Protein AF-A0A934UGJ3-F1 (afdb_monomer_lite)

Sequence (207 aa):
MSKDMTIGIGARKWHFQGSPVCRDREGHGFFPVAPHLRPVARRCWACRAGVRKWYVMGLFSRFRKDECAAAERSCEVARSVLSMPFLIAAADGRMDDTELHQILNISTYSPIFLAIGVEQTLILARDIMRQLRAEGPRRVFDRAAASLDPDLRETALCFAIRIALADGRMGPREQELLVVMARRLDISEFRCRRILEVIAIMQRPAT

Foldseek 3Di:
DDDDDDDDDDDDDDDDDDDDDDDDDDDDDDDDDDDDDDDPDDDPPPDDDDDPDDDDPDDCPVVVVVVVVVLVLLLLQLLLLLLQLVLLCCLVVDHDVVLVVQSLVVLQPDPSAVSNDSVSSNVSSVVSVVCCVVVNSVVSNVSSLVSYDLVCLLVSLLSNLLSCCVVPDHDPSSVVVSVVSCVSSVHDPVRSVVSNVVSSVVNDDDD

Radius of gyration: 23.53 Å; chains: 1; bounding box: 79×51×49 Å

Secondary structure (DSSP, 8-state):
------------PPP-------------------S-----------SSS--------STTHHHHHHHHHHHHHHHHHHHHHHHHHHHHHGGGS---HHHHHHHHHHHTT-HHHHTT-HHHHHHHHHHHHHHHHHH-HHHHHHHHHHT--HHHHHHHHHHHHHHHTTTS---HHHHHHHHHHHHHTT--HHHHHHHHHHHHHHT----

Structure (mmCIF, N/CA/C/O backbone):
data_AF-A0A934UGJ3-F1
#
_entry.id   AF-A0A934UGJ3-F1
#
loop_
_atom_site.group_PDB
_atom_site.id
_atom_site.type_symbol
_atom_site.label_atom_id
_atom_site.label_alt_id
_atom_site.label_comp_id
_atom_site.label_asym_id
_atom_site.label_entity_id
_atom_site.label_seq_id
_atom_site.pdbx_PDB_ins_code
_atom_site.Cartn_x
_atom_site.Cartn_y
_atom_site.Cartn_z
_atom_site.occupancy
_atom_site.B_iso_or_equiv
_atom_site.auth_seq_id
_atom_site.auth_comp_id
_atom_site.auth_asym_id
_atom_site.auth_atom_id
_atom_site.pdbx_PDB_model_num
ATOM 1 N N . MET A 1 1 ? -37.510 34.837 -27.691 1.00 39.28 1 MET A N 1
ATOM 2 C CA . MET A 1 1 ? -36.337 35.713 -27.485 1.00 39.28 1 MET A CA 1
ATOM 3 C C . MET A 1 1 ? -35.211 34.857 -26.938 1.00 39.28 1 MET A C 1
ATOM 5 O O . MET A 1 1 ? -35.272 34.452 -25.788 1.00 39.28 1 MET A O 1
ATOM 9 N N . SER A 1 2 ? -34.267 34.510 -27.811 1.00 38.53 2 SER A N 1
ATOM 10 C CA . SER A 1 2 ? -33.039 33.773 -27.499 1.00 38.53 2 SER A CA 1
ATOM 11 C C . SER A 1 2 ? -31.921 34.778 -27.213 1.00 38.53 2 SER A C 1
ATOM 13 O O . SER A 1 2 ? -31.832 35.764 -27.944 1.00 38.53 2 SER A O 1
ATOM 15 N N . LYS A 1 3 ? -31.112 34.544 -26.173 1.00 37.00 3 LYS A N 1
ATOM 16 C CA . LYS A 1 3 ? -29.773 35.129 -25.946 1.00 37.00 3 LYS A CA 1
ATOM 17 C C . LYS A 1 3 ? -28.984 34.098 -25.126 1.00 37.00 3 LYS A C 1
ATOM 19 O O . LYS A 1 3 ? -29.362 33.813 -23.997 1.00 37.00 3 LYS A O 1
ATOM 24 N N . ASP A 1 4 ? -28.171 33.265 -25.766 1.00 31.55 4 ASP A N 1
ATOM 25 C CA . ASP A 1 4 ? -26.740 33.458 -26.069 1.00 31.55 4 ASP A CA 1
ATOM 26 C C . ASP A 1 4 ? -25.828 33.649 -24.842 1.00 31.55 4 ASP A C 1
ATOM 28 O O . ASP A 1 4 ? -25.668 34.737 -24.300 1.00 31.55 4 ASP A O 1
ATOM 32 N N . MET A 1 5 ? -25.252 32.519 -24.418 1.00 33.47 5 MET A N 1
ATOM 33 C CA . MET A 1 5 ? -23.815 32.212 -24.364 1.00 33.47 5 MET A CA 1
ATOM 34 C C . MET A 1 5 ? -22.815 33.366 -24.158 1.00 33.47 5 MET A C 1
ATOM 36 O O . MET A 1 5 ? -22.574 34.160 -25.061 1.00 33.47 5 MET A O 1
ATOM 40 N N . THR A 1 6 ? -22.065 33.327 -23.047 1.00 31.23 6 THR A N 1
ATOM 41 C CA . THR A 1 6 ? -20.637 33.710 -23.027 1.00 31.23 6 THR A CA 1
ATOM 42 C C . THR A 1 6 ? -19.902 33.005 -21.876 1.00 31.23 6 THR A C 1
ATOM 44 O O . THR A 1 6 ? -20.197 33.228 -20.706 1.00 31.23 6 THR A O 1
ATOM 47 N N . ILE A 1 7 ? -18.930 32.153 -22.217 1.00 30.45 7 ILE A N 1
ATOM 48 C CA . ILE A 1 7 ? -17.940 31.578 -21.295 1.00 30.45 7 ILE A CA 1
ATOM 49 C C . ILE A 1 7 ? -16.705 32.482 -21.357 1.00 30.45 7 ILE A C 1
ATOM 51 O O . ILE A 1 7 ? -16.088 32.618 -22.412 1.00 30.45 7 ILE A O 1
ATOM 55 N N . GLY A 1 8 ? -16.358 33.117 -20.238 1.00 27.92 8 GLY A N 1
ATOM 56 C CA . GLY A 1 8 ? -15.157 33.940 -20.104 1.00 27.92 8 GLY A CA 1
ATOM 57 C C . GLY A 1 8 ? -13.979 33.125 -19.574 1.00 27.92 8 GLY A C 1
ATOM 58 O O . GLY A 1 8 ? -13.968 32.730 -18.411 1.00 27.92 8 GLY A O 1
ATOM 59 N N . ILE A 1 9 ? -12.972 32.896 -20.419 1.00 34.47 9 ILE A N 1
ATOM 60 C CA . ILE A 1 9 ? -11.682 32.305 -20.039 1.00 34.47 9 ILE A CA 1
ATOM 61 C C . ILE A 1 9 ? -10.792 33.422 -19.478 1.00 34.47 9 ILE A C 1
ATOM 63 O O . ILE A 1 9 ? -10.290 34.268 -20.216 1.00 34.47 9 ILE A O 1
ATOM 67 N N . GLY A 1 10 ? -10.604 33.436 -18.158 1.00 29.81 10 GLY A N 1
ATOM 68 C CA . GLY A 1 10 ? -9.704 34.359 -17.466 1.00 29.81 10 GLY A CA 1
ATOM 69 C C . GLY A 1 10 ? -8.274 33.823 -17.399 1.00 29.81 10 GLY A C 1
ATOM 70 O O . GLY A 1 10 ? -7.936 33.047 -16.507 1.00 29.81 10 GLY A O 1
ATOM 71 N N . ALA A 1 11 ? -7.422 34.266 -18.324 1.00 33.53 11 ALA A N 1
ATOM 72 C CA . ALA A 1 11 ? -5.979 34.064 -18.279 1.00 33.53 11 ALA A CA 1
ATOM 73 C C . ALA A 1 11 ? -5.350 34.880 -17.133 1.00 33.53 11 ALA A C 1
ATOM 75 O O . ALA A 1 11 ? -5.393 36.111 -17.147 1.00 33.53 11 ALA A O 1
ATOM 76 N N . ARG A 1 12 ? -4.713 34.217 -16.157 1.00 31.56 12 ARG A N 1
ATOM 77 C CA . ARG A 1 12 ? -3.816 34.881 -15.197 1.00 31.56 12 ARG A CA 1
ATOM 78 C C . ARG A 1 12 ? -2.360 34.674 -15.604 1.00 31.56 12 ARG A C 1
ATOM 80 O O . ARG A 1 12 ? -1.831 33.567 -15.545 1.00 31.56 12 ARG A O 1
ATOM 87 N N . LYS A 1 13 ? -1.742 35.780 -16.030 1.00 29.39 13 LYS A N 1
ATOM 88 C CA . LYS A 1 13 ? -0.299 35.956 -16.218 1.00 29.39 13 LYS A CA 1
ATOM 89 C C . LYS A 1 13 ? 0.417 35.748 -14.883 1.00 29.39 13 LYS A C 1
ATOM 91 O O . LYS A 1 13 ? 0.073 36.404 -13.904 1.00 29.39 13 LYS A O 1
ATOM 96 N N . TRP A 1 14 ? 1.441 34.902 -14.869 1.00 28.00 14 TRP A N 1
ATOM 97 C CA . TRP A 1 14 ? 2.425 34.866 -13.790 1.00 28.00 14 TRP A CA 1
ATOM 98 C C . TRP A 1 14 ? 3.640 35.696 -14.206 1.00 28.00 14 TRP A C 1
ATOM 100 O O . TRP A 1 14 ? 4.259 35.433 -15.236 1.00 28.00 14 TRP A O 1
ATOM 110 N N . HIS A 1 15 ? 3.948 36.724 -13.416 1.00 27.06 15 HIS A N 1
ATOM 111 C CA . HIS A 1 15 ? 5.187 37.488 -13.503 1.00 27.06 15 HIS A CA 1
ATOM 112 C C . HIS A 1 15 ? 6.297 36.717 -12.780 1.00 27.06 15 HIS A C 1
ATOM 114 O O . HIS A 1 15 ? 6.184 36.457 -11.586 1.00 27.06 15 HIS A O 1
ATOM 120 N N . PHE A 1 16 ? 7.373 36.381 -13.493 1.00 26.42 16 PHE A N 1
ATOM 121 C CA . PHE A 1 16 ? 8.626 35.909 -12.903 1.00 26.42 16 PHE A CA 1
ATOM 122 C C . PHE A 1 16 ? 9.623 37.076 -12.940 1.00 26.42 16 PHE A C 1
ATOM 124 O O . PHE A 1 16 ? 10.115 37.443 -14.007 1.00 26.42 16 PHE A O 1
ATOM 131 N N . GLN A 1 17 ? 9.872 37.705 -11.790 1.00 33.72 17 GLN A N 1
ATOM 132 C CA . GLN A 1 17 ? 11.038 38.570 -11.594 1.00 33.72 17 GLN A CA 1
ATOM 133 C C . GLN A 1 17 ? 12.263 37.678 -11.368 1.00 33.72 17 GLN A C 1
ATOM 135 O O . GLN A 1 17 ? 12.197 36.689 -10.641 1.00 33.72 17 GLN A O 1
ATOM 140 N N . GLY A 1 18 ? 13.353 37.991 -12.064 1.00 28.11 18 GLY A N 1
ATOM 141 C CA . GLY A 1 18 ? 14.545 37.156 -12.126 1.00 28.11 18 GLY A CA 1
ATOM 142 C C . GLY A 1 18 ? 15.547 37.348 -10.985 1.00 28.11 18 GLY A C 1
ATOM 143 O O . GLY A 1 18 ? 15.685 38.444 -10.454 1.00 28.11 18 GLY A O 1
ATOM 144 N N . SER A 1 19 ? 16.334 36.276 -10.803 1.00 30.56 19 SER A N 1
ATOM 145 C CA . SER A 1 19 ? 17.789 36.254 -10.544 1.00 30.56 19 SER A CA 1
ATOM 146 C C . SER A 1 19 ? 18.282 36.647 -9.130 1.00 30.56 19 SER A C 1
ATOM 148 O O . SER A 1 19 ? 17.760 37.577 -8.530 1.00 30.56 19 SER A O 1
ATOM 150 N N . PRO A 1 20 ? 19.320 35.958 -8.590 1.00 35.69 20 PRO A N 1
ATOM 151 C CA . PRO A 1 20 ? 20.627 35.951 -9.241 1.00 35.69 20 PRO A CA 1
ATOM 152 C C . PRO A 1 20 ? 21.328 34.601 -9.440 1.00 35.69 20 PRO A C 1
ATOM 154 O O . PRO A 1 20 ? 21.347 33.702 -8.608 1.00 35.69 20 PRO A O 1
ATOM 157 N N . VAL A 1 21 ? 21.975 34.580 -10.601 1.00 37.12 21 VAL A N 1
ATOM 158 C CA . VAL A 1 21 ? 23.123 33.801 -11.063 1.00 37.12 21 VAL A CA 1
ATOM 159 C C . VAL A 1 21 ? 24.204 33.643 -9.982 1.00 37.12 21 VAL A C 1
ATOM 161 O O . VAL A 1 21 ? 24.783 34.635 -9.540 1.00 37.12 21 VAL A O 1
ATOM 164 N N . CYS A 1 22 ? 24.561 32.403 -9.639 1.00 28.83 22 CYS A N 1
ATOM 165 C CA . CYS A 1 22 ? 25.845 32.101 -9.003 1.00 28.83 22 CYS A CA 1
ATOM 166 C C . CYS A 1 22 ? 26.933 32.065 -10.088 1.00 28.83 22 CYS A C 1
ATOM 168 O O . CYS A 1 22 ? 26.918 31.207 -10.969 1.00 28.83 22 CYS A O 1
ATOM 170 N N . ARG A 1 23 ? 27.845 33.044 -10.049 1.00 30.78 23 ARG A N 1
ATOM 171 C CA . ARG A 1 23 ? 29.120 33.020 -10.776 1.00 30.78 23 ARG A CA 1
ATOM 172 C C . ARG A 1 23 ? 30.124 32.219 -9.957 1.00 30.78 23 ARG A C 1
ATOM 174 O O . ARG A 1 23 ? 30.405 32.608 -8.827 1.00 30.78 23 ARG A O 1
ATOM 181 N N . ASP A 1 24 ? 30.731 31.212 -10.567 1.00 30.75 24 ASP A N 1
ATOM 182 C CA . ASP A 1 24 ? 31.992 30.662 -10.081 1.00 30.75 24 ASP A CA 1
ATOM 183 C C . ASP A 1 24 ? 33.119 31.656 -10.400 1.00 30.75 24 ASP A C 1
ATOM 185 O O . ASP A 1 24 ? 33.311 32.070 -11.547 1.00 30.75 24 ASP A O 1
ATOM 189 N N . ARG A 1 25 ? 33.853 32.074 -9.367 1.00 31.48 25 ARG A N 1
ATOM 190 C CA . ARG A 1 25 ? 35.176 32.687 -9.494 1.00 31.48 25 ARG A CA 1
ATOM 191 C C . ARG A 1 25 ? 36.130 31.910 -8.605 1.00 31.48 25 ARG A C 1
ATOM 193 O O . ARG A 1 25 ? 35.924 31.804 -7.401 1.00 31.48 25 ARG A O 1
ATOM 200 N N . GLU A 1 26 ? 37.148 31.375 -9.255 1.00 37.34 26 GLU A N 1
ATOM 201 C CA . GLU A 1 26 ? 38.314 30.725 -8.679 1.00 37.34 26 GLU A CA 1
ATOM 202 C C . GLU A 1 26 ? 38.918 31.565 -7.541 1.00 37.34 26 GLU A C 1
ATOM 204 O O . GLU A 1 26 ? 39.098 32.778 -7.663 1.00 37.34 26 GLU A O 1
ATOM 209 N N . GLY A 1 27 ? 39.227 30.903 -6.427 1.00 30.52 27 GLY A N 1
ATOM 210 C CA . GLY A 1 27 ? 39.838 31.500 -5.246 1.00 30.52 27 GLY A CA 1
ATOM 211 C C . GLY A 1 27 ? 40.161 30.411 -4.230 1.00 30.52 27 GLY A C 1
ATOM 212 O O . GLY A 1 27 ? 39.275 29.865 -3.585 1.00 30.52 27 GLY A O 1
ATOM 213 N N . HIS A 1 28 ? 41.438 30.055 -4.162 1.00 34.00 28 HIS A N 1
ATOM 214 C CA . HIS A 1 28 ? 42.013 28.958 -3.393 1.00 34.00 28 HIS A CA 1
ATOM 215 C C . HIS A 1 28 ? 41.599 28.920 -1.911 1.00 34.00 28 HIS A C 1
ATOM 217 O O . HIS A 1 28 ? 41.678 29.918 -1.201 1.00 34.00 28 HIS A O 1
ATOM 223 N N . GLY A 1 29 ? 41.269 27.718 -1.434 1.00 28.28 29 GLY A N 1
ATOM 224 C CA . GLY A 1 29 ? 41.056 27.398 -0.024 1.00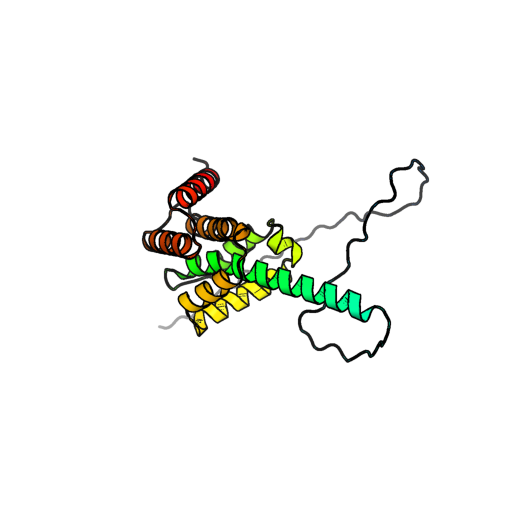 28.28 29 GLY A CA 1
ATOM 225 C C . GLY A 1 29 ? 41.174 25.892 0.186 1.00 28.28 29 GLY A C 1
ATOM 226 O O . GLY A 1 29 ? 40.213 25.148 0.032 1.00 28.28 29 GLY A O 1
ATOM 227 N N . PHE A 1 30 ? 42.394 25.445 0.453 1.00 29.55 30 PHE A N 1
ATOM 228 C CA . PHE A 1 30 ? 42.790 24.057 0.664 1.00 29.55 30 PHE A CA 1
ATOM 229 C C . PHE A 1 30 ? 42.515 23.682 2.128 1.00 29.55 30 PHE A C 1
ATOM 231 O O . PHE A 1 30 ? 43.130 24.294 2.984 1.00 29.55 30 PHE A O 1
ATOM 238 N N . PHE A 1 31 ? 41.640 22.713 2.428 1.00 29.28 31 PHE A N 1
ATOM 239 C CA . PHE A 1 31 ? 41.771 21.779 3.568 1.00 29.28 31 PHE A CA 1
ATOM 240 C C . PHE A 1 31 ? 40.868 20.540 3.335 1.00 29.28 31 PHE A C 1
ATOM 242 O O . PHE A 1 31 ? 39.823 20.661 2.694 1.00 29.28 31 PHE A O 1
ATOM 249 N N . PRO A 1 32 ? 41.279 19.332 3.772 1.00 47.00 32 PRO A N 1
ATOM 250 C CA . PRO A 1 32 ? 40.881 18.067 3.158 1.00 47.00 32 PRO A CA 1
ATOM 251 C C . PRO A 1 32 ? 39.816 17.323 3.971 1.00 47.00 32 PRO A C 1
ATOM 253 O O . PRO A 1 32 ? 39.948 17.207 5.185 1.00 47.00 32 PRO A O 1
ATOM 256 N N . VAL A 1 33 ? 38.819 16.717 3.312 1.00 38.69 33 VAL A N 1
ATOM 257 C CA . VAL A 1 33 ? 37.995 15.665 3.932 1.00 38.69 33 VAL A CA 1
ATOM 258 C C . VAL A 1 33 ? 37.571 14.605 2.899 1.00 38.69 33 VAL A C 1
ATOM 260 O O . VAL A 1 33 ? 36.826 14.892 1.971 1.00 38.69 33 VAL A O 1
ATOM 263 N N . ALA A 1 34 ? 38.062 13.383 3.131 1.00 33.84 34 ALA A N 1
ATOM 264 C CA . ALA A 1 34 ? 37.552 12.046 2.778 1.00 33.84 34 ALA A CA 1
ATOM 265 C C . ALA A 1 34 ? 37.207 11.666 1.307 1.00 33.84 34 ALA A C 1
ATOM 267 O O . ALA A 1 34 ? 36.269 12.197 0.713 1.00 33.84 34 ALA A O 1
ATOM 268 N N . PRO A 1 35 ? 37.835 10.604 0.753 1.00 39.47 35 PRO A N 1
ATOM 269 C CA . PRO A 1 35 ? 37.540 10.078 -0.576 1.00 39.47 35 PRO A CA 1
ATOM 270 C C . PRO A 1 35 ? 36.530 8.919 -0.520 1.00 39.47 35 PRO A C 1
ATOM 272 O O . PRO A 1 35 ? 36.885 7.795 -0.837 1.00 39.47 35 PRO A O 1
ATOM 275 N N . HIS A 1 36 ? 35.268 9.146 -0.144 1.00 37.19 36 HIS A N 1
ATOM 276 C CA . HIS A 1 36 ? 34.229 8.102 -0.254 1.00 37.19 36 HIS A CA 1
ATOM 277 C C . HIS A 1 36 ? 32.862 8.670 -0.653 1.00 37.19 36 HIS A C 1
ATOM 279 O O . HIS A 1 36 ? 31.857 8.462 0.020 1.00 37.19 36 HIS A O 1
ATOM 285 N N . LEU A 1 37 ? 32.805 9.362 -1.790 1.00 34.81 37 LEU A N 1
ATOM 286 C CA . LEU A 1 37 ? 31.543 9.638 -2.474 1.00 34.81 37 LEU A CA 1
ATOM 287 C C . LEU A 1 37 ? 31.420 8.676 -3.655 1.00 34.81 37 LEU A C 1
ATOM 289 O O . LEU A 1 37 ? 32.113 8.802 -4.664 1.00 34.81 37 LEU A O 1
ATOM 293 N N . ARG A 1 38 ? 30.545 7.675 -3.504 1.00 36.28 38 ARG A N 1
ATOM 294 C CA . ARG A 1 38 ? 30.089 6.849 -4.627 1.00 36.28 38 ARG A CA 1
ATOM 295 C C . ARG A 1 38 ? 29.465 7.778 -5.677 1.00 36.28 38 ARG A C 1
ATOM 297 O O . ARG A 1 38 ? 28.732 8.693 -5.297 1.00 36.28 38 ARG A O 1
ATOM 304 N N . PRO A 1 39 ? 29.722 7.572 -6.978 1.00 35.50 39 PRO A N 1
ATOM 305 C CA . PRO A 1 39 ? 29.140 8.424 -7.999 1.00 35.50 39 PRO A CA 1
ATOM 306 C C . PRO A 1 39 ? 27.616 8.292 -7.958 1.00 35.50 39 PRO A C 1
ATOM 308 O O . PRO A 1 39 ? 27.073 7.189 -8.019 1.00 35.50 39 PRO A O 1
ATOM 311 N N . VAL A 1 40 ? 26.937 9.437 -7.865 1.00 41.75 40 VAL A N 1
ATOM 312 C CA . VAL A 1 40 ? 25.503 9.578 -8.123 1.00 41.75 40 VAL A CA 1
ATOM 313 C C . VAL A 1 40 ? 25.254 9.030 -9.526 1.00 41.75 40 VAL A C 1
ATOM 315 O O . VAL A 1 40 ? 25.642 9.643 -10.526 1.00 41.75 40 VAL A O 1
ATOM 318 N N . ALA A 1 41 ? 24.691 7.823 -9.594 1.00 36.56 41 ALA A N 1
ATOM 319 C CA . ALA A 1 41 ? 24.423 7.141 -10.845 1.00 36.56 41 ALA A CA 1
ATOM 320 C C . ALA A 1 41 ? 23.433 7.976 -11.659 1.00 36.56 41 ALA A C 1
ATOM 322 O O . ALA A 1 41 ? 22.280 8.204 -11.292 1.00 36.56 41 ALA A O 1
ATOM 323 N N . ARG A 1 42 ? 23.952 8.482 -12.773 1.00 37.62 42 ARG A N 1
ATOM 324 C CA . ARG A 1 42 ? 23.243 9.234 -13.793 1.00 37.62 42 ARG A CA 1
ATOM 325 C C . ARG A 1 42 ? 22.159 8.343 -14.406 1.00 37.62 42 ARG A C 1
ATOM 327 O O . ARG A 1 42 ? 22.465 7.256 -14.871 1.00 37.62 42 ARG A O 1
ATOM 334 N N . ARG A 1 43 ? 20.934 8.875 -14.478 1.00 36.62 43 ARG A N 1
ATOM 335 C CA . ARG A 1 43 ? 19.885 8.571 -15.472 1.00 36.62 43 ARG A CA 1
ATOM 336 C C . ARG A 1 43 ? 19.676 7.084 -15.799 1.00 36.62 43 ARG A C 1
ATOM 338 O O . ARG A 1 43 ? 20.275 6.556 -16.732 1.00 36.62 43 ARG A O 1
ATOM 345 N N . CYS A 1 44 ? 18.682 6.463 -15.166 1.00 33.25 44 CYS A N 1
ATOM 346 C CA . CYS A 1 44 ? 18.071 5.260 -15.725 1.00 33.25 44 CYS A CA 1
ATOM 347 C C . CYS A 1 44 ? 17.129 5.669 -16.876 1.00 33.25 44 CYS A C 1
ATOM 349 O O . CYS A 1 44 ? 15.945 5.912 -16.687 1.00 33.25 44 CYS A O 1
ATOM 351 N N . TRP A 1 45 ? 17.692 5.826 -18.077 1.00 38.94 45 TRP A N 1
ATOM 352 C CA . TRP A 1 45 ? 16.994 6.182 -19.327 1.00 38.94 45 TRP A CA 1
ATOM 353 C C . TRP A 1 45 ? 16.381 4.963 -20.047 1.00 38.94 45 TRP A C 1
ATOM 355 O O . TRP A 1 45 ? 16.102 5.005 -21.243 1.00 38.94 45 TRP A O 1
ATOM 365 N N . ALA A 1 46 ? 16.210 3.841 -19.348 1.00 36.16 46 ALA A N 1
ATOM 366 C CA . ALA A 1 46 ? 15.916 2.550 -19.961 1.00 36.16 46 ALA A CA 1
ATOM 367 C C . ALA A 1 46 ? 14.565 1.982 -19.513 1.00 36.16 46 ALA A C 1
ATOM 369 O O . ALA A 1 46 ? 14.483 0.845 -19.066 1.00 36.16 46 ALA A O 1
ATOM 370 N N . CYS A 1 47 ? 13.482 2.743 -19.677 1.00 39.66 47 CYS A N 1
ATOM 371 C CA . CYS A 1 47 ? 12.154 2.138 -19.730 1.00 39.66 47 CYS A CA 1
ATOM 372 C C . CYS A 1 47 ? 11.290 2.827 -20.800 1.00 39.66 47 CYS A C 1
ATOM 374 O O . CYS A 1 47 ? 10.547 3.760 -20.532 1.00 39.66 47 CYS A O 1
ATOM 376 N N . ARG A 1 48 ? 11.409 2.307 -22.033 1.00 40.84 48 ARG A N 1
ATOM 377 C CA . ARG A 1 48 ? 10.504 2.472 -23.192 1.00 40.84 48 ARG A CA 1
ATOM 378 C C . ARG A 1 48 ? 10.423 3.842 -23.898 1.00 40.84 48 ARG A C 1
ATOM 380 O O . ARG A 1 48 ? 9.423 4.542 -23.837 1.00 40.84 48 ARG A O 1
ATOM 387 N N . ALA A 1 49 ? 11.385 4.070 -24.791 1.00 34.78 49 ALA A N 1
ATOM 388 C CA . ALA A 1 49 ? 11.144 4.587 -26.145 1.00 34.78 49 ALA A CA 1
ATOM 389 C C . ALA A 1 49 ? 12.251 4.029 -27.061 1.00 34.78 49 ALA A C 1
ATOM 391 O O . ALA A 1 49 ? 13.390 3.908 -26.626 1.00 34.78 49 ALA A O 1
ATOM 392 N N . GLY A 1 50 ? 11.924 3.586 -28.278 1.00 38.50 50 GLY A N 1
ATOM 393 C CA . GLY A 1 50 ? 12.783 2.722 -29.099 1.00 38.50 50 GLY A CA 1
ATOM 394 C C . GLY A 1 50 ? 14.184 3.277 -29.392 1.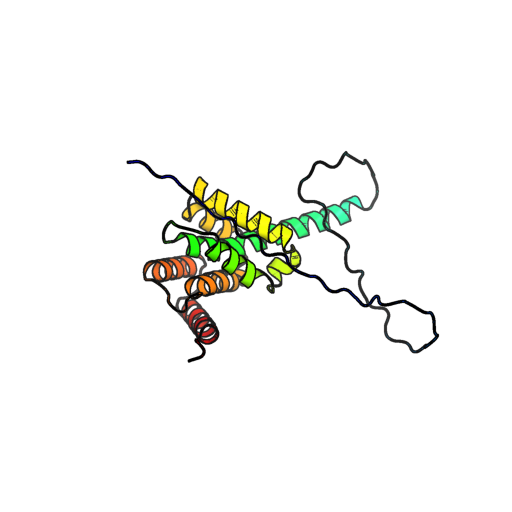00 38.50 50 GLY A C 1
ATOM 395 O O . GLY A 1 50 ? 14.361 4.120 -30.269 1.00 38.50 50 GLY A O 1
ATOM 396 N N . VAL A 1 51 ? 15.196 2.739 -28.707 1.00 37.53 51 VAL A N 1
ATOM 397 C CA . VAL A 1 51 ? 16.605 3.064 -28.949 1.00 37.53 51 VAL A CA 1
ATOM 398 C C . VAL A 1 51 ? 17.192 2.057 -29.932 1.00 37.53 51 VAL A C 1
ATOM 400 O O . VAL A 1 51 ? 17.179 0.847 -29.702 1.00 37.53 51 VAL A O 1
ATOM 403 N N . ARG A 1 52 ? 17.708 2.582 -31.048 1.00 37.66 52 ARG A N 1
ATOM 404 C CA . ARG A 1 52 ? 18.455 1.838 -32.066 1.00 37.66 52 ARG A CA 1
ATOM 405 C C . ARG A 1 52 ? 19.550 0.992 -31.411 1.00 37.66 52 ARG A C 1
ATOM 407 O O . ARG A 1 52 ? 20.295 1.461 -30.556 1.00 37.66 52 ARG A O 1
ATOM 414 N N . LYS A 1 53 ? 19.634 -0.256 -31.860 1.00 35.88 53 LYS A N 1
ATOM 415 C CA . LYS A 1 53 ? 20.577 -1.298 -31.448 1.00 35.88 53 LYS A CA 1
ATOM 416 C C . LYS A 1 53 ? 22.025 -0.834 -31.682 1.00 35.88 53 LYS A C 1
ATOM 418 O O . LYS A 1 53 ? 22.554 -1.002 -32.775 1.00 35.88 53 LYS A O 1
ATOM 423 N N . TRP A 1 54 ? 22.673 -0.263 -30.669 1.00 36.53 54 TRP A N 1
ATOM 424 C CA . TRP A 1 54 ? 24.131 -0.133 -30.647 1.00 36.53 54 TRP A CA 1
ATOM 425 C C . TRP A 1 54 ? 24.707 -1.432 -30.082 1.00 36.53 54 TRP A C 1
ATOM 427 O O . TRP A 1 54 ? 24.671 -1.678 -28.876 1.00 36.53 54 TRP A O 1
ATOM 437 N N . TYR A 1 55 ? 25.185 -2.296 -30.978 1.00 48.50 55 TYR A N 1
ATOM 438 C CA . TYR A 1 55 ? 25.994 -3.459 -30.627 1.00 48.50 55 TYR A CA 1
ATOM 439 C C . TYR A 1 55 ? 27.324 -2.963 -30.048 1.00 48.50 55 TYR A C 1
ATOM 441 O O . TYR A 1 55 ? 28.241 -2.616 -30.782 1.00 48.50 55 TYR A O 1
ATOM 449 N N . VAL A 1 56 ? 27.433 -2.943 -28.723 1.00 46.88 56 VAL A N 1
ATOM 450 C CA . VAL A 1 56 ? 28.729 -2.981 -28.043 1.00 46.88 56 VAL A CA 1
ATOM 451 C C . VAL A 1 56 ? 28.797 -4.335 -27.356 1.00 46.88 56 VAL A C 1
ATOM 453 O O . VAL A 1 56 ? 28.310 -4.513 -26.240 1.00 46.88 56 VAL A O 1
ATOM 456 N N . MET A 1 57 ? 29.331 -5.323 -28.074 1.00 54.91 57 MET A N 1
ATOM 457 C CA . MET A 1 57 ? 29.757 -6.582 -27.471 1.00 54.91 57 MET A CA 1
ATOM 458 C C . MET A 1 57 ? 30.955 -6.252 -26.576 1.00 54.91 57 MET A C 1
ATOM 460 O O . MET A 1 57 ? 31.976 -5.787 -27.071 1.00 54.91 57 MET A O 1
ATOM 464 N N . GLY A 1 58 ? 30.846 -6.437 -25.263 1.00 53.38 58 GLY A N 1
ATOM 465 C CA . GLY A 1 58 ? 31.980 -6.180 -24.381 1.00 53.38 58 GLY A CA 1
ATOM 466 C C . GLY A 1 58 ? 31.645 -6.391 -22.916 1.00 53.38 58 GLY A C 1
ATOM 467 O O . GLY A 1 58 ? 30.629 -5.885 -22.453 1.00 53.38 58 GLY A O 1
ATOM 468 N N . LEU A 1 59 ? 32.513 -7.158 -22.250 1.00 62.75 59 LEU A N 1
ATOM 469 C CA . LEU A 1 59 ? 32.794 -7.412 -20.823 1.00 62.75 59 LEU A CA 1
ATOM 470 C C . LEU A 1 59 ? 31.824 -6.915 -19.726 1.00 62.75 59 LEU A C 1
ATOM 472 O O . LEU A 1 59 ? 31.609 -7.613 -18.739 1.00 62.75 59 LEU A O 1
ATOM 476 N N . PHE A 1 60 ? 31.199 -5.754 -19.890 1.00 59.00 60 PHE A N 1
ATOM 477 C CA . PHE A 1 60 ? 30.251 -5.157 -18.951 1.00 59.00 60 PHE A CA 1
ATOM 478 C C . PHE A 1 60 ? 28.789 -5.585 -19.156 1.00 59.00 60 PHE A C 1
ATOM 480 O O . PHE A 1 60 ? 27.892 -5.076 -18.484 1.00 59.00 60 PHE A O 1
ATOM 487 N N . SER A 1 61 ? 28.526 -6.530 -20.065 1.00 67.88 61 SER A N 1
ATOM 488 C CA . SER A 1 61 ? 27.179 -7.065 -20.305 1.00 67.88 61 SER A CA 1
ATOM 489 C C . SER A 1 61 ? 26.577 -7.745 -19.072 1.00 67.88 61 SER A C 1
ATOM 491 O O . SER A 1 61 ? 25.371 -7.646 -18.862 1.00 67.88 61 SER A O 1
ATOM 493 N N . ARG A 1 62 ? 27.402 -8.392 -18.234 1.00 63.28 62 ARG A N 1
ATOM 494 C CA . ARG A 1 62 ? 26.951 -9.007 -16.975 1.00 63.28 62 ARG A CA 1
ATOM 495 C C . ARG A 1 62 ? 26.536 -7.955 -15.942 1.00 63.28 62 ARG A C 1
ATOM 497 O O . ARG A 1 62 ? 25.420 -8.028 -15.453 1.00 63.28 62 ARG A O 1
ATOM 504 N N . PHE A 1 63 ? 27.346 -6.913 -15.733 1.00 61.28 63 PHE A N 1
ATOM 505 C CA . PHE A 1 63 ? 27.018 -5.834 -14.790 1.00 61.28 63 PHE A CA 1
ATOM 506 C C . PHE A 1 63 ? 25.733 -5.084 -15.169 1.00 61.28 63 PHE A C 1
ATOM 508 O O . PHE A 1 63 ? 24.871 -4.884 -14.321 1.00 61.28 63 PHE A O 1
ATOM 515 N N . ARG A 1 64 ? 25.538 -4.758 -16.457 1.00 67.00 64 ARG A N 1
ATOM 516 C CA . ARG A 1 64 ? 24.270 -4.159 -16.917 1.00 67.00 64 ARG A CA 1
ATOM 517 C C . ARG A 1 64 ? 23.075 -5.086 -16.722 1.00 67.00 64 ARG A C 1
ATOM 519 O O . ARG A 1 64 ? 21.982 -4.611 -16.438 1.00 67.00 64 ARG A O 1
ATOM 526 N N . LYS A 1 65 ? 23.258 -6.398 -16.899 1.00 71.56 65 LYS A N 1
ATOM 527 C CA . LYS A 1 65 ? 22.186 -7.376 -16.684 1.00 71.56 65 LYS A CA 1
ATOM 528 C C . LYS A 1 65 ? 21.765 -7.408 -15.213 1.00 71.56 65 LYS A C 1
ATOM 530 O O . LYS A 1 65 ? 20.567 -7.427 -14.943 1.00 71.56 65 LYS A O 1
ATOM 535 N N . ASP A 1 66 ? 22.724 -7.347 -14.293 1.00 71.12 66 ASP A N 1
ATOM 536 C CA . ASP A 1 66 ? 22.457 -7.318 -12.853 1.00 71.12 66 ASP A CA 1
ATOM 537 C C . ASP A 1 66 ? 21.759 -6.014 -12.431 1.00 71.12 66 ASP A C 1
ATOM 539 O O . ASP A 1 66 ? 20.789 -6.056 -11.672 1.00 71.12 66 ASP A O 1
ATOM 543 N N . GLU A 1 67 ? 22.177 -4.870 -12.988 1.00 74.25 67 GLU A N 1
ATOM 544 C CA . GLU A 1 67 ? 21.530 -3.564 -12.783 1.00 74.25 67 GLU A CA 1
ATOM 545 C C . GLU A 1 67 ? 20.097 -3.526 -13.334 1.00 74.25 67 GLU A C 1
ATOM 547 O O . GLU A 1 67 ? 19.183 -3.085 -12.637 1.00 74.25 67 GLU A O 1
ATOM 552 N N . CYS A 1 68 ? 19.864 -4.027 -14.554 1.00 74.12 68 CYS A N 1
ATOM 553 C CA . CYS A 1 68 ? 18.520 -4.119 -15.130 1.00 74.12 68 CYS A CA 1
ATOM 554 C C . CYS A 1 68 ? 17.610 -5.026 -14.298 1.00 74.12 68 CYS A C 1
ATOM 556 O O . CYS A 1 68 ? 16.475 -4.651 -14.015 1.00 74.12 68 CYS A O 1
ATOM 558 N N . ALA A 1 69 ? 18.111 -6.185 -13.863 1.00 80.56 69 ALA A N 1
ATOM 559 C CA . ALA A 1 69 ? 17.346 -7.102 -13.028 1.00 80.56 69 ALA A CA 1
ATOM 560 C C . ALA A 1 69 ? 17.032 -6.489 -11.651 1.00 80.56 69 ALA A C 1
ATOM 562 O O . ALA A 1 69 ? 15.947 -6.697 -11.115 1.00 80.56 69 ALA A O 1
ATOM 563 N N . ALA A 1 70 ? 17.955 -5.715 -11.073 1.00 82.00 70 ALA A N 1
ATOM 564 C CA . ALA A 1 70 ? 17.707 -4.981 -9.834 1.00 82.00 70 ALA A CA 1
ATOM 565 C C . ALA A 1 70 ? 16.655 -3.877 -10.014 1.00 82.00 70 ALA A C 1
ATOM 567 O O . ALA A 1 70 ? 15.752 -3.764 -9.188 1.00 82.00 70 ALA A O 1
ATOM 568 N N . ALA A 1 71 ? 16.726 -3.107 -11.103 1.00 84.31 71 ALA A N 1
ATOM 569 C CA . ALA A 1 71 ? 15.741 -2.073 -11.414 1.00 84.31 71 ALA A CA 1
ATOM 570 C C . ALA A 1 71 ? 14.339 -2.659 -11.652 1.00 84.31 71 ALA A C 1
ATOM 572 O O . ALA A 1 71 ? 13.349 -2.105 -11.171 1.00 84.31 71 ALA A O 1
ATOM 573 N N . GLU A 1 72 ? 14.252 -3.797 -12.346 1.00 88.62 72 GLU A N 1
ATOM 574 C CA . GLU A 1 72 ? 12.997 -4.515 -12.584 1.00 88.62 72 GLU A CA 1
ATOM 575 C C . GLU A 1 72 ? 12.370 -5.003 -11.274 1.00 88.62 72 GLU A C 1
ATOM 577 O O . GLU A 1 72 ? 11.196 -4.725 -11.025 1.00 88.62 72 GLU A O 1
ATOM 582 N N . ARG A 1 73 ? 13.170 -5.611 -10.384 1.00 90.19 73 ARG A N 1
ATOM 583 C CA . ARG A 1 73 ? 12.717 -6.012 -9.042 1.00 90.19 73 ARG A CA 1
ATOM 584 C C . ARG A 1 73 ? 12.223 -4.825 -8.220 1.00 90.19 73 ARG A C 1
ATOM 586 O O . ARG A 1 73 ? 11.148 -4.904 -7.636 1.00 90.19 73 ARG A O 1
ATOM 593 N N . SER A 1 74 ? 12.951 -3.708 -8.201 1.00 92.56 74 SER A N 1
ATOM 594 C CA . SER A 1 74 ? 12.510 -2.497 -7.492 1.00 92.56 74 SER A CA 1
ATOM 595 C C . SER A 1 74 ? 11.186 -1.960 -8.042 1.00 92.56 74 SER A C 1
ATOM 597 O O . SER A 1 74 ? 10.325 -1.542 -7.272 1.00 92.56 74 SER A O 1
ATOM 599 N N . CYS A 1 75 ? 10.986 -2.007 -9.364 1.00 94.38 75 CYS A N 1
ATOM 600 C CA . CYS A 1 75 ? 9.721 -1.617 -9.988 1.00 94.38 75 CYS A CA 1
ATOM 601 C C . CYS A 1 75 ? 8.574 -2.574 -9.644 1.00 94.38 75 CYS A C 1
ATOM 603 O O . CYS A 1 75 ? 7.440 -2.126 -9.477 1.00 94.38 75 CYS A O 1
ATOM 605 N N . GLU A 1 76 ? 8.841 -3.876 -9.558 1.00 95.31 76 GLU A N 1
ATOM 606 C CA . GLU A 1 76 ? 7.853 -4.868 -9.135 1.00 95.31 76 GLU A CA 1
ATOM 607 C C . GLU A 1 76 ? 7.451 -4.658 -7.673 1.00 95.31 76 GLU A C 1
ATOM 609 O O . GLU A 1 76 ? 6.265 -4.518 -7.384 1.00 95.31 76 GLU A O 1
ATOM 614 N N . VAL A 1 77 ? 8.428 -4.514 -6.776 1.00 96.06 77 VAL A N 1
ATOM 615 C CA . VAL A 1 77 ? 8.192 -4.219 -5.357 1.00 96.06 77 VAL A CA 1
ATOM 616 C C . VAL A 1 77 ? 7.387 -2.929 -5.194 1.00 96.06 77 VAL A C 1
ATOM 618 O O . VAL A 1 77 ? 6.365 -2.913 -4.504 1.00 96.06 77 VAL A O 1
ATOM 621 N N . ALA A 1 78 ? 7.796 -1.854 -5.875 1.00 96.88 78 ALA A N 1
ATOM 622 C CA . ALA A 1 78 ? 7.080 -0.585 -5.847 1.00 96.88 78 ALA A CA 1
ATOM 623 C C . ALA A 1 78 ? 5.647 -0.724 -6.372 1.00 96.88 78 ALA A C 1
ATOM 625 O O . ALA A 1 78 ? 4.727 -0.173 -5.772 1.00 96.88 78 ALA A O 1
ATOM 626 N N . ARG A 1 79 ? 5.426 -1.490 -7.449 1.00 97.75 79 ARG A N 1
ATOM 627 C CA . ARG A 1 79 ? 4.081 -1.762 -7.977 1.00 97.75 79 ARG A CA 1
ATOM 628 C C . ARG A 1 79 ? 3.218 -2.480 -6.944 1.00 97.75 79 ARG A C 1
ATOM 630 O O . ARG A 1 79 ? 2.071 -2.084 -6.750 1.00 97.75 79 ARG A O 1
ATOM 637 N N . SER A 1 80 ? 3.744 -3.510 -6.297 1.00 97.56 80 SER A N 1
ATOM 638 C CA . SER A 1 80 ? 2.999 -4.307 -5.321 1.00 97.56 80 SER A CA 1
ATOM 639 C C . SER A 1 80 ? 2.579 -3.471 -4.112 1.00 97.56 80 SER A C 1
ATOM 641 O O . SER A 1 80 ? 1.411 -3.485 -3.729 1.00 97.56 80 SER A O 1
ATOM 643 N N . VAL A 1 81 ? 3.495 -2.656 -3.578 1.00 98.06 81 VAL A N 1
ATOM 644 C CA . VAL A 1 81 ? 3.207 -1.732 -2.469 1.00 98.06 81 VAL A CA 1
ATOM 645 C C . VAL A 1 81 ? 2.202 -0.658 -2.889 1.00 98.06 81 VAL A C 1
ATOM 647 O O . VAL A 1 81 ? 1.251 -0.391 -2.160 1.00 98.06 81 VAL A O 1
ATOM 650 N N . LEU A 1 82 ? 2.374 -0.070 -4.077 1.00 97.69 82 LEU A N 1
ATOM 651 C CA . LEU A 1 82 ? 1.502 0.987 -4.595 1.00 97.69 82 LEU A CA 1
ATOM 652 C C . LEU A 1 82 ? 0.098 0.482 -4.942 1.00 97.69 82 LEU A C 1
ATOM 654 O O . LEU A 1 82 ? -0.852 1.248 -4.892 1.00 97.69 82 LEU A O 1
ATOM 658 N N . SER A 1 83 ? -0.067 -0.798 -5.266 1.00 97.56 83 SER A N 1
ATOM 659 C CA . SER A 1 83 ? -1.377 -1.347 -5.635 1.00 97.56 83 SER A CA 1
ATOM 660 C C . SER A 1 83 ? -2.380 -1.316 -4.477 1.00 97.56 83 SER A C 1
ATOM 662 O O . SER A 1 83 ? -3.569 -1.125 -4.714 1.00 97.56 83 SER A O 1
ATOM 664 N N . MET A 1 84 ? -1.921 -1.452 -3.229 1.00 97.25 84 MET A N 1
ATOM 665 C CA . MET A 1 84 ? -2.792 -1.467 -2.045 1.00 97.25 84 MET A CA 1
ATOM 666 C C . MET A 1 84 ? -3.560 -0.152 -1.822 1.00 97.25 84 MET A C 1
ATOM 668 O O . MET A 1 84 ? -4.785 -0.211 -1.726 1.00 97.25 84 MET A O 1
ATOM 672 N N . PRO A 1 85 ? -2.925 1.037 -1.802 1.00 96.19 85 PRO A N 1
ATOM 673 C CA . PRO A 1 85 ? -3.664 2.295 -1.711 1.00 96.19 85 PRO A CA 1
ATOM 674 C C . PRO A 1 85 ? -4.607 2.538 -2.896 1.00 96.19 85 PRO A C 1
ATOM 676 O O . PRO A 1 85 ? -5.689 3.076 -2.696 1.00 96.19 85 PRO A O 1
ATOM 679 N N . PHE A 1 86 ? -4.262 2.088 -4.107 1.00 96.25 86 PHE A N 1
ATOM 680 C CA . PHE A 1 86 ? -5.171 2.175 -5.258 1.00 96.25 86 PHE A CA 1
ATOM 681 C C . PHE A 1 86 ? -6.414 1.287 -5.114 1.00 96.25 86 PHE A C 1
ATOM 683 O O . PHE A 1 86 ? -7.487 1.652 -5.584 1.00 96.25 86 PHE A O 1
ATOM 690 N N . LEU A 1 87 ? -6.288 0.123 -4.473 1.00 95.31 87 LEU A N 1
ATOM 691 C CA . LEU A 1 87 ? -7.428 -0.751 -4.190 1.00 95.31 87 LEU A CA 1
ATOM 692 C C . LEU A 1 87 ? -8.393 -0.124 -3.183 1.00 95.31 87 LEU A C 1
ATOM 694 O O . LEU A 1 87 ? -9.599 -0.274 -3.349 1.00 95.31 87 LEU A O 1
ATOM 698 N N . ILE A 1 88 ? -7.860 0.576 -2.176 1.00 94.69 88 ILE A N 1
ATOM 699 C CA . ILE A 1 88 ? -8.660 1.354 -1.221 1.00 94.69 88 ILE A CA 1
ATOM 700 C C . ILE A 1 88 ? -9.367 2.507 -1.921 1.00 94.69 88 ILE A C 1
ATOM 702 O O . ILE A 1 88 ? -10.582 2.602 -1.824 1.00 94.69 88 ILE A O 1
ATOM 706 N N . ALA A 1 89 ? -8.630 3.325 -2.674 1.00 91.81 89 ALA A N 1
ATOM 707 C CA . ALA A 1 89 ? -9.197 4.448 -3.417 1.00 91.81 89 ALA A CA 1
ATOM 708 C C . ALA A 1 89 ? -10.331 3.994 -4.359 1.00 91.81 89 ALA A C 1
ATOM 710 O O . ALA A 1 89 ? -11.400 4.584 -4.425 1.00 91.81 89 ALA A O 1
ATOM 711 N N . ALA A 1 90 ? -10.163 2.841 -5.013 1.00 90.81 90 ALA A N 1
ATOM 712 C CA . ALA A 1 90 ? -11.179 2.284 -5.899 1.00 90.81 90 ALA A CA 1
ATOM 713 C C . ALA A 1 90 ? -12.373 1.602 -5.189 1.00 90.81 90 ALA A C 1
ATOM 715 O O . ALA A 1 90 ? -13.256 1.093 -5.888 1.00 90.81 90 ALA A O 1
ATOM 716 N N . ALA A 1 91 ? -12.427 1.547 -3.850 1.00 87.25 91 ALA A N 1
ATOM 717 C CA . ALA A 1 91 ? -13.439 0.784 -3.105 1.00 87.25 91 ALA A CA 1
ATOM 718 C C . ALA A 1 91 ? -14.876 1.248 -3.392 1.00 87.25 91 ALA A C 1
ATOM 720 O O . ALA A 1 91 ? -15.783 0.421 -3.513 1.00 87.25 91 ALA A O 1
ATOM 721 N N . ASP A 1 92 ? -15.076 2.553 -3.577 1.00 82.12 92 ASP A N 1
ATOM 722 C CA . ASP A 1 92 ? -16.384 3.136 -3.892 1.00 82.12 92 ASP A CA 1
ATOM 723 C C . ASP A 1 92 ? -16.691 3.212 -5.393 1.00 82.12 92 ASP A C 1
ATOM 725 O O . ASP A 1 92 ? -17.714 3.764 -5.813 1.00 82.12 92 ASP A O 1
ATOM 729 N N . GLY A 1 93 ? -15.844 2.597 -6.224 1.00 74.19 93 GLY A N 1
ATOM 730 C CA . GLY A 1 93 ? -16.051 2.481 -7.668 1.00 74.19 93 GLY A CA 1
ATOM 731 C C . GLY A 1 93 ? -15.838 3.785 -8.437 1.00 74.19 93 GLY A C 1
ATOM 732 O O . GLY A 1 93 ? -16.088 3.835 -9.643 1.00 74.19 93 GLY A O 1
ATOM 733 N N . ARG A 1 94 ? -15.360 4.835 -7.767 1.00 71.00 94 ARG A N 1
ATOM 734 C CA . ARG A 1 94 ? -14.886 6.074 -8.377 1.00 71.00 94 ARG A CA 1
ATOM 735 C C . ARG A 1 94 ? -13.470 6.306 -7.900 1.00 71.00 94 ARG A C 1
ATOM 737 O O . ARG A 1 94 ? -13.200 6.111 -6.732 1.00 71.00 94 ARG A O 1
ATOM 744 N N . MET A 1 95 ? -12.610 6.677 -8.834 1.00 78.94 95 MET A N 1
ATOM 745 C CA . MET A 1 95 ? -11.274 7.145 -8.522 1.00 78.94 95 MET A CA 1
ATOM 746 C C . MET A 1 95 ? -11.001 8.351 -9.398 1.00 78.94 95 MET A C 1
ATOM 748 O O . MET A 1 95 ? -11.073 8.249 -10.629 1.00 78.94 95 MET A O 1
ATOM 752 N N . ASP A 1 96 ? -10.773 9.487 -8.754 1.00 78.69 96 ASP A N 1
ATOM 753 C CA . ASP A 1 96 ? -10.561 10.771 -9.408 1.00 78.69 96 ASP A CA 1
ATOM 754 C C . ASP A 1 96 ? -9.100 11.237 -9.291 1.00 78.69 96 ASP A C 1
ATOM 756 O O . ASP A 1 96 ? -8.235 10.562 -8.722 1.00 78.69 96 ASP A O 1
ATOM 760 N N . ASP A 1 97 ? -8.799 12.386 -9.894 1.00 83.19 97 ASP A N 1
ATOM 761 C CA . ASP A 1 97 ? -7.443 12.934 -9.885 1.00 83.19 97 ASP A CA 1
ATOM 762 C C . ASP A 1 97 ? -6.975 13.305 -8.464 1.00 83.19 97 ASP A C 1
ATOM 764 O O . ASP A 1 97 ? -5.772 13.288 -8.195 1.00 83.19 97 ASP A O 1
ATOM 768 N N . THR A 1 98 ? -7.891 13.589 -7.532 1.00 84.62 98 THR A N 1
ATOM 769 C CA . THR A 1 98 ? -7.573 13.940 -6.140 1.00 84.62 98 THR A CA 1
ATOM 770 C C . THR A 1 98 ? -6.927 12.764 -5.419 1.00 84.62 98 THR A C 1
ATOM 772 O O . THR A 1 98 ? -5.858 12.919 -4.825 1.00 84.62 98 THR A O 1
ATOM 775 N N . GLU A 1 99 ? -7.524 11.577 -5.518 1.00 87.19 99 GLU A N 1
ATOM 776 C CA . GLU A 1 99 ? -6.991 10.352 -4.910 1.00 87.19 99 GLU A CA 1
ATOM 777 C C . GLU A 1 99 ? -5.637 9.979 -5.516 1.00 87.19 99 GLU A C 1
ATOM 779 O O . GLU A 1 99 ? -4.686 9.653 -4.801 1.00 87.19 99 GLU A O 1
ATOM 784 N N . LEU A 1 100 ? -5.501 10.105 -6.840 1.00 90.00 100 LEU A N 1
ATOM 785 C CA . LEU A 1 100 ? -4.224 9.899 -7.520 1.00 90.00 100 LEU A CA 1
ATOM 786 C C . LEU A 1 100 ? -3.149 10.853 -6.979 1.00 90.00 100 LEU A C 1
ATOM 788 O O . LEU A 1 100 ? -2.032 10.422 -6.681 1.00 90.00 100 LEU A O 1
ATOM 792 N N . HIS A 1 101 ? -3.471 12.138 -6.825 1.00 90.19 101 HIS A N 1
ATOM 793 C CA . HIS A 1 101 ? -2.552 13.122 -6.260 1.00 90.19 101 HIS A CA 1
ATOM 794 C C . HIS A 1 101 ? -2.165 12.795 -4.815 1.00 90.19 101 HIS A C 1
ATOM 796 O O . HIS A 1 101 ? -0.984 12.894 -4.471 1.00 90.19 101 HIS A O 1
ATOM 802 N N . GLN A 1 102 ? -3.114 12.364 -3.984 1.00 90.81 102 GLN A N 1
ATOM 803 C CA . GLN A 1 102 ? -2.846 11.948 -2.606 1.00 90.81 102 GLN A CA 1
ATOM 804 C C . GLN A 1 102 ? -1.912 10.735 -2.553 1.00 90.81 102 GLN A C 1
ATOM 806 O O . GLN A 1 102 ? -0.912 10.771 -1.831 1.00 90.81 102 GLN A O 1
ATOM 811 N N . ILE A 1 103 ? -2.175 9.706 -3.365 1.00 94.50 103 ILE A N 1
ATOM 812 C CA . ILE A 1 103 ? -1.335 8.506 -3.471 1.00 94.50 103 ILE A CA 1
ATOM 813 C C . ILE A 1 103 ? 0.095 8.874 -3.868 1.00 94.50 103 ILE A C 1
ATOM 815 O O . ILE A 1 103 ? 1.056 8.455 -3.224 1.00 94.50 103 ILE A O 1
ATOM 819 N N . LEU A 1 104 ? 0.256 9.707 -4.894 1.00 93.50 104 LEU A N 1
ATOM 820 C CA . LEU A 1 104 ? 1.581 10.128 -5.344 1.00 93.50 104 LEU A CA 1
ATOM 821 C C . LEU A 1 104 ? 2.307 10.962 -4.285 1.00 93.50 104 LEU A C 1
ATOM 823 O O . LEU A 1 104 ? 3.505 10.769 -4.070 1.00 93.50 104 LEU A O 1
ATOM 827 N N . ASN A 1 105 ? 1.591 11.842 -3.583 1.00 92.81 105 ASN A N 1
ATOM 828 C CA . ASN A 1 105 ? 2.168 12.653 -2.520 1.00 92.81 105 ASN A CA 1
ATOM 829 C C . ASN A 1 105 ? 2.738 11.772 -1.398 1.00 92.81 105 ASN A C 1
ATOM 831 O O . ASN A 1 105 ? 3.908 11.917 -1.036 1.00 92.81 105 ASN A O 1
ATOM 835 N N . ILE A 1 106 ? 1.967 10.791 -0.907 1.00 92.38 106 ILE A N 1
ATOM 836 C CA . ILE A 1 106 ? 2.439 9.896 0.161 1.00 92.38 106 ILE A CA 1
ATOM 837 C C . ILE A 1 106 ? 3.599 8.993 -0.279 1.00 92.38 106 ILE A C 1
ATOM 839 O O . ILE A 1 106 ? 4.387 8.565 0.570 1.00 92.38 106 ILE A O 1
ATOM 843 N N . SER A 1 107 ? 3.732 8.732 -1.583 1.00 94.06 107 SER A N 1
AT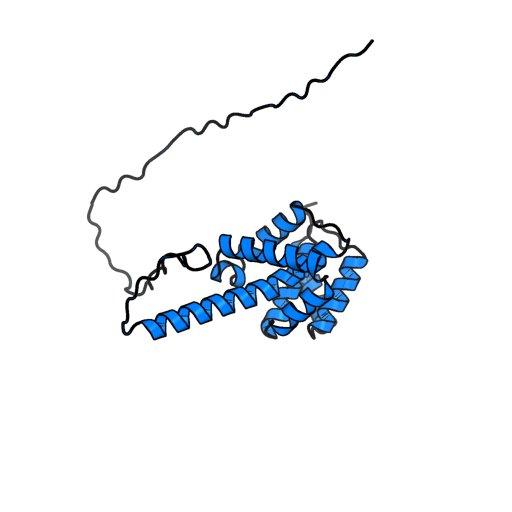OM 844 C CA . SER A 1 107 ? 4.835 7.968 -2.171 1.00 94.06 107 SER A CA 1
ATOM 845 C C . SER A 1 107 ? 6.144 8.754 -2.277 1.00 94.06 107 SER A C 1
ATOM 847 O O . SER A 1 107 ? 7.206 8.140 -2.237 1.00 94.06 107 SER A O 1
ATOM 849 N N . THR A 1 108 ? 6.101 10.087 -2.353 1.00 92.00 108 THR A N 1
ATOM 850 C CA . THR A 1 108 ? 7.260 10.946 -2.680 1.00 92.00 108 THR A CA 1
ATOM 851 C C . THR A 1 108 ? 8.503 10.686 -1.825 1.00 92.00 108 THR A C 1
ATOM 853 O O . THR A 1 108 ? 9.616 10.677 -2.344 1.00 92.00 108 THR A O 1
ATOM 856 N N . TYR A 1 109 ? 8.327 10.457 -0.523 1.00 90.00 109 TYR A N 1
ATOM 857 C CA . TYR A 1 109 ? 9.438 10.336 0.429 1.00 90.00 109 TYR A CA 1
ATOM 858 C C . TYR A 1 109 ? 9.742 8.899 0.858 1.00 90.00 109 TYR A C 1
ATOM 860 O O . TYR A 1 109 ? 10.608 8.682 1.704 1.00 90.00 109 TYR A O 1
ATOM 868 N N . SER A 1 110 ? 9.043 7.905 0.309 1.00 95.00 110 SER A N 1
ATOM 869 C CA . SER A 1 110 ? 9.306 6.515 0.677 1.00 95.00 110 SER A CA 1
ATOM 870 C C . SER A 1 110 ? 10.519 5.971 -0.089 1.00 95.00 110 SER A C 1
ATOM 872 O O . SER A 1 110 ? 10.580 6.120 -1.314 1.00 95.00 110 SER A O 1
ATOM 874 N N . PRO A 1 111 ? 11.463 5.287 0.592 1.00 94.25 111 PRO A N 1
ATOM 875 C CA . PRO A 1 111 ? 12.639 4.691 -0.045 1.00 94.25 111 PRO A CA 1
ATOM 876 C C . PRO A 1 111 ? 12.306 3.775 -1.228 1.00 94.25 111 PRO A C 1
ATOM 878 O O . PRO A 1 111 ? 13.057 3.727 -2.198 1.00 94.25 111 PRO A O 1
ATOM 881 N N . ILE A 1 112 ? 11.153 3.098 -1.177 1.00 95.94 112 ILE A N 1
ATOM 882 C CA . ILE A 1 112 ? 10.670 2.198 -2.233 1.00 95.94 112 ILE A CA 1
ATOM 883 C C . ILE A 1 112 ? 10.463 2.963 -3.546 1.00 95.94 112 ILE A C 1
ATOM 885 O O . ILE A 1 112 ? 10.865 2.499 -4.610 1.00 95.94 112 ILE A O 1
ATOM 889 N N . PHE A 1 113 ? 9.865 4.154 -3.473 1.00 96.50 113 PHE A N 1
ATOM 890 C CA . PHE A 1 113 ? 9.559 4.965 -4.651 1.00 96.50 113 PHE A CA 1
ATOM 891 C C . PHE A 1 113 ? 10.726 5.867 -5.052 1.00 96.50 113 PHE A C 1
ATOM 893 O O . PHE A 1 113 ? 10.945 6.092 -6.241 1.00 96.50 113 PHE A O 1
ATOM 900 N N . LEU A 1 114 ? 11.543 6.309 -4.091 1.00 94.69 114 LEU A N 1
ATOM 901 C CA . LEU A 1 114 ? 12.801 7.004 -4.377 1.00 94.69 114 LEU A CA 1
ATOM 902 C C . LEU A 1 114 ? 13.758 6.137 -5.208 1.00 94.69 114 LEU A C 1
ATOM 904 O O . LEU A 1 114 ? 14.435 6.661 -6.089 1.00 94.69 114 LEU A O 1
ATOM 908 N N . ALA A 1 115 ? 13.769 4.818 -4.985 1.00 93.31 115 ALA A N 1
ATOM 909 C CA . ALA A 1 115 ? 14.603 3.881 -5.736 1.00 93.31 115 ALA A CA 1
ATOM 910 C C . ALA A 1 115 ? 14.259 3.803 -7.236 1.00 93.31 115 ALA A C 1
ATOM 912 O O . ALA A 1 115 ? 15.134 3.495 -8.044 1.00 93.31 115 ALA A O 1
ATOM 913 N N . ILE A 1 116 ? 13.006 4.080 -7.616 1.00 94.81 116 ILE A N 1
ATOM 914 C CA . ILE A 1 116 ? 12.546 4.042 -9.016 1.00 94.81 116 ILE A CA 1
ATOM 915 C C . ILE A 1 116 ? 12.336 5.438 -9.621 1.00 94.81 116 ILE A C 1
ATOM 917 O O . ILE A 1 116 ? 12.307 5.588 -10.841 1.00 94.81 116 ILE A O 1
ATOM 921 N N . GLY A 1 117 ? 12.212 6.467 -8.783 1.00 93.12 117 GLY A N 1
ATOM 922 C CA . GLY A 1 117 ? 11.973 7.846 -9.190 1.00 93.12 117 GLY A CA 1
ATOM 923 C C . GLY A 1 117 ? 10.502 8.177 -9.469 1.00 93.12 117 GLY A C 1
ATOM 924 O O . GLY A 1 117 ? 9.641 7.314 -9.671 1.00 93.12 117 GLY A O 1
ATOM 925 N N . VAL A 1 118 ? 10.213 9.481 -9.491 1.00 93.12 118 VAL A N 1
ATOM 926 C CA . VAL A 1 118 ? 8.851 10.032 -9.618 1.00 93.12 118 VAL A CA 1
ATOM 927 C C . VAL A 1 118 ? 8.203 9.661 -10.954 1.00 93.12 118 VAL A C 1
ATOM 929 O O . VAL A 1 118 ? 7.051 9.237 -10.983 1.00 93.12 118 VAL A O 1
ATOM 932 N N . GLU A 1 119 ? 8.941 9.770 -12.061 1.00 93.81 119 GLU A N 1
ATOM 933 C CA . GLU A 1 119 ? 8.426 9.454 -13.400 1.00 93.81 119 GLU A CA 1
ATOM 934 C C . GLU A 1 119 ? 7.994 7.986 -13.507 1.00 93.81 119 GLU A C 1
ATOM 936 O O . GLU A 1 119 ? 6.883 7.688 -13.949 1.00 93.81 119 GLU A O 1
ATOM 941 N N . GLN A 1 120 ? 8.826 7.063 -13.018 1.00 95.38 120 GLN A N 1
ATOM 942 C CA . GLN A 1 120 ? 8.493 5.643 -13.024 1.00 95.38 120 GLN A CA 1
ATOM 943 C C . GLN A 1 120 ? 7.317 5.338 -12.090 1.00 95.38 120 GLN A C 1
ATOM 945 O O . GLN A 1 120 ? 6.455 4.537 -12.448 1.00 95.38 120 GLN A O 1
ATOM 950 N N . THR A 1 121 ? 7.231 6.010 -10.939 1.00 96.25 121 THR A N 1
ATOM 951 C CA . THR A 1 121 ? 6.092 5.892 -10.013 1.00 96.25 121 THR A CA 1
ATOM 952 C C . THR A 1 121 ? 4.780 6.324 -10.679 1.00 96.25 121 THR A C 1
ATOM 954 O O . THR A 1 121 ? 3.779 5.620 -10.570 1.00 96.25 121 THR A O 1
ATOM 957 N N . LEU A 1 122 ? 4.785 7.423 -11.444 1.00 95.00 122 LEU A N 1
ATOM 958 C CA . LEU A 1 122 ? 3.624 7.880 -12.222 1.00 95.00 122 LEU A CA 1
ATOM 959 C C . LEU A 1 122 ? 3.196 6.868 -13.291 1.00 95.00 122 LEU A C 1
ATOM 961 O O . LEU A 1 122 ? 1.999 6.650 -13.497 1.00 95.00 122 LEU A O 1
ATOM 965 N N . ILE A 1 123 ? 4.159 6.243 -13.974 1.00 95.75 123 ILE A N 1
ATOM 966 C CA . ILE A 1 123 ? 3.883 5.178 -14.946 1.00 95.75 123 ILE A CA 1
ATOM 967 C C . ILE A 1 123 ? 3.227 3.986 -14.239 1.00 95.75 123 ILE A C 1
ATOM 969 O O . ILE A 1 1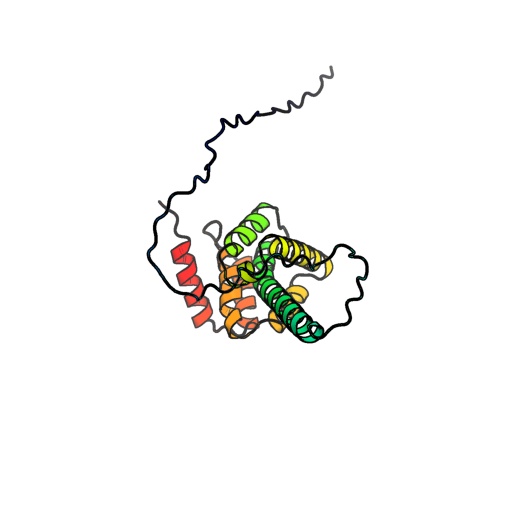23 ? 2.178 3.521 -14.683 1.00 95.75 123 ILE A O 1
ATOM 973 N N . LEU A 1 124 ? 3.786 3.538 -13.107 1.00 96.56 124 LEU A N 1
ATOM 974 C CA . LEU A 1 124 ? 3.216 2.443 -12.317 1.00 96.56 124 LEU A CA 1
ATOM 975 C C . LEU A 1 124 ? 1.791 2.756 -11.850 1.00 96.56 124 LEU A C 1
ATOM 977 O O . LEU A 1 124 ? 0.910 1.917 -12.014 1.00 96.56 124 LEU A O 1
ATOM 981 N N . ALA A 1 125 ? 1.552 3.960 -11.331 1.00 95.56 125 ALA A N 1
ATOM 982 C CA . ALA A 1 125 ? 0.231 4.410 -10.905 1.00 95.56 125 ALA A CA 1
ATOM 983 C C . ALA A 1 125 ? -0.795 4.299 -12.043 1.00 95.56 125 ALA A C 1
ATOM 985 O O . ALA A 1 125 ? -1.830 3.650 -11.902 1.00 95.56 125 ALA A O 1
ATOM 986 N N . ARG A 1 126 ? -0.482 4.856 -13.220 1.00 93.81 126 ARG A N 1
ATOM 987 C CA . ARG A 1 126 ? -1.363 4.781 -14.398 1.00 93.81 126 ARG A CA 1
ATOM 988 C C . ARG A 1 126 ? -1.600 3.347 -14.860 1.00 93.81 126 ARG A C 1
ATOM 990 O O . ARG A 1 126 ? -2.714 3.019 -15.269 1.00 93.81 126 ARG A O 1
ATOM 997 N N . ASP A 1 127 ? -0.584 2.494 -14.799 1.00 95.75 127 ASP A N 1
ATOM 998 C CA . ASP A 1 127 ? -0.705 1.077 -15.137 1.00 95.75 127 ASP A CA 1
ATOM 999 C C . ASP A 1 127 ? -1.649 0.345 -14.182 1.00 95.75 127 ASP A C 1
ATOM 1001 O O . ASP A 1 127 ? -2.538 -0.367 -14.646 1.00 95.75 127 ASP A O 1
ATOM 1005 N N . ILE A 1 128 ? -1.506 0.564 -12.872 1.00 96.31 128 ILE A N 1
ATOM 1006 C CA . ILE A 1 128 ? -2.374 -0.021 -11.841 1.00 96.31 128 ILE A CA 1
ATOM 1007 C C . ILE A 1 128 ? -3.824 0.417 -12.064 1.00 96.31 128 ILE A C 1
ATOM 1009 O O . ILE A 1 128 ? -4.716 -0.425 -12.103 1.00 96.31 128 ILE A O 1
ATOM 1013 N N . MET A 1 129 ? -4.068 1.707 -12.316 1.00 93.38 129 MET A N 1
ATOM 1014 C CA . MET A 1 129 ? -5.411 2.215 -12.624 1.00 93.38 129 MET A CA 1
ATOM 1015 C C . MET A 1 129 ? -6.026 1.545 -13.862 1.00 93.38 129 MET A C 1
ATOM 1017 O O . MET A 1 129 ? -7.217 1.227 -13.885 1.00 93.38 129 MET A O 1
ATOM 1021 N N . ARG A 1 130 ? -5.226 1.320 -14.913 1.00 93.44 130 ARG A N 1
ATOM 1022 C CA . ARG A 1 130 ? -5.680 0.596 -16.111 1.00 93.44 130 ARG A CA 1
ATOM 1023 C C . ARG A 1 130 ? -6.004 -0.863 -15.792 1.00 93.44 130 ARG A C 1
ATOM 1025 O O . ARG A 1 130 ? -7.036 -1.350 -16.245 1.00 93.44 130 ARG A O 1
ATOM 1032 N N . GLN A 1 131 ? -5.167 -1.534 -15.004 1.00 94.75 131 GLN A N 1
ATOM 1033 C CA . GLN A 1 131 ? -5.389 -2.919 -14.585 1.00 94.75 131 GLN A CA 1
ATOM 1034 C C . GLN A 1 131 ? -6.620 -3.057 -13.689 1.00 94.75 131 GLN A C 1
ATOM 1036 O O . GLN A 1 131 ? -7.394 -3.986 -13.881 1.00 94.75 131 GLN A O 1
ATOM 1041 N N . LEU A 1 132 ? -6.865 -2.111 -12.782 1.00 93.75 132 LEU A N 1
ATOM 1042 C CA . LEU A 1 132 ? -8.068 -2.102 -11.949 1.00 93.75 132 LEU A CA 1
ATOM 1043 C C . LEU A 1 132 ? -9.341 -2.052 -12.792 1.00 93.75 132 LEU A C 1
ATOM 1045 O O . LEU A 1 132 ? -10.260 -2.830 -12.551 1.00 93.75 132 LEU A O 1
ATOM 1049 N N . ARG A 1 133 ? -9.369 -1.198 -13.822 1.00 91.94 133 ARG A N 1
ATOM 1050 C CA . ARG A 1 133 ? -10.508 -1.102 -14.749 1.00 91.94 133 ARG A CA 1
ATOM 1051 C C . ARG A 1 133 ? -10.684 -2.343 -15.625 1.00 91.94 133 ARG A C 1
ATOM 1053 O O . ARG A 1 133 ? -11.813 -2.702 -15.931 1.00 91.94 133 ARG A O 1
ATOM 1060 N N . ALA A 1 134 ? -9.588 -2.964 -16.056 1.00 94.50 134 ALA A N 1
ATOM 1061 C CA . ALA A 1 134 ? -9.630 -4.079 -17.002 1.00 94.50 134 ALA A CA 1
ATOM 1062 C C . ALA A 1 134 ? -9.824 -5.450 -16.332 1.00 94.50 134 ALA A C 1
ATOM 1064 O O . ALA A 1 134 ? -10.529 -6.305 -16.860 1.00 94.50 134 ALA A O 1
ATOM 1065 N N . GLU A 1 135 ? -9.173 -5.679 -15.192 1.00 94.75 135 GLU A N 1
ATOM 1066 C CA . GLU A 1 135 ? -9.078 -6.988 -14.533 1.00 94.75 135 GLU A CA 1
ATOM 1067 C C . GLU A 1 135 ? -9.876 -7.062 -13.222 1.00 94.75 135 GLU A C 1
ATOM 1069 O O . GLU A 1 135 ? -10.163 -8.157 -12.731 1.00 94.75 135 GLU A O 1
ATOM 1074 N N . GLY A 1 136 ? -10.230 -5.909 -12.652 1.00 93.25 136 GLY A N 1
ATOM 1075 C CA . GLY A 1 136 ? -10.927 -5.794 -11.377 1.00 93.25 136 GLY A CA 1
ATOM 1076 C C . GLY A 1 136 ? -10.005 -5.849 -10.146 1.00 93.25 136 GLY A C 1
ATOM 1077 O O . GLY A 1 136 ? -8.867 -6.330 -10.211 1.00 93.25 136 GLY A O 1
ATOM 1078 N N . PRO A 1 137 ? -10.505 -5.391 -8.983 1.00 93.81 137 PRO A N 1
ATOM 1079 C CA . PRO A 1 137 ? -9.709 -5.206 -7.766 1.00 93.81 137 PRO A CA 1
ATOM 1080 C C . PRO A 1 137 ? -9.126 -6.510 -7.225 1.00 93.81 137 PRO A C 1
ATOM 1082 O O . PRO A 1 137 ? -7.970 -6.553 -6.810 1.00 93.81 137 PRO A O 1
ATOM 1085 N N . ARG A 1 138 ? -9.880 -7.612 -7.293 1.00 94.50 138 ARG A N 1
ATOM 1086 C CA . ARG A 1 138 ? -9.421 -8.910 -6.785 1.00 94.50 138 ARG A CA 1
ATOM 1087 C C . ARG A 1 138 ? -8.155 -9.395 -7.494 1.00 94.50 138 ARG A C 1
ATOM 1089 O O . ARG A 1 138 ? -7.213 -9.795 -6.826 1.00 94.50 138 ARG A O 1
ATOM 1096 N N . ARG A 1 139 ? -8.101 -9.317 -8.829 1.00 95.88 139 ARG A N 1
ATOM 1097 C CA . ARG A 1 139 ? -6.929 -9.772 -9.600 1.00 95.88 139 ARG A CA 1
ATOM 1098 C C . ARG A 1 139 ? -5.699 -8.907 -9.349 1.00 95.88 139 ARG A C 1
ATOM 1100 O O . ARG A 1 139 ? -4.598 -9.438 -9.231 1.00 95.88 139 ARG A O 1
ATOM 1107 N N . VAL A 1 140 ? -5.893 -7.592 -9.247 1.00 96.75 140 VAL A N 1
ATOM 1108 C CA . VAL A 1 140 ? -4.811 -6.653 -8.923 1.00 96.75 140 VAL A CA 1
ATOM 1109 C C . VAL A 1 140 ? -4.265 -6.930 -7.524 1.00 96.75 140 VAL A C 1
ATOM 1111 O O . VAL A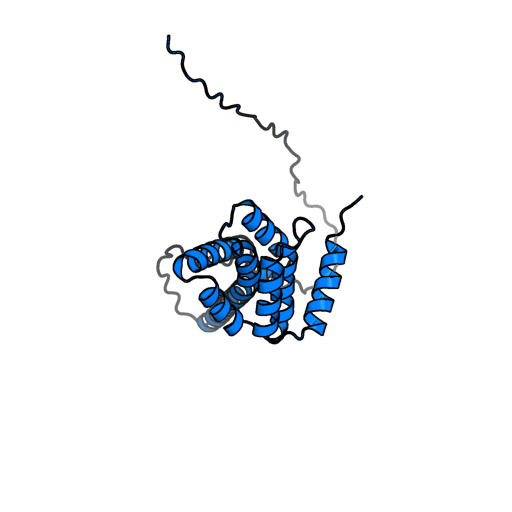 1 140 ? -3.050 -7.026 -7.364 1.00 96.75 140 VAL A O 1
ATOM 1114 N N . PHE A 1 141 ? -5.145 -7.143 -6.540 1.00 97.25 141 PHE A N 1
ATOM 1115 C CA . PHE A 1 141 ? -4.740 -7.534 -5.192 1.00 97.25 141 PHE A CA 1
ATOM 1116 C C . PHE A 1 141 ? -3.941 -8.839 -5.199 1.00 97.25 141 PHE A C 1
ATOM 1118 O O . PHE A 1 141 ? -2.855 -8.884 -4.634 1.00 97.25 141 PHE A O 1
ATOM 1125 N N . ASP A 1 142 ? -4.454 -9.889 -5.847 1.00 96.50 142 ASP A N 1
ATOM 1126 C CA . ASP A 1 142 ? -3.831 -11.218 -5.839 1.00 96.50 142 ASP A CA 1
ATOM 1127 C C . ASP A 1 142 ? -2.412 -11.169 -6.418 1.00 96.50 142 ASP A C 1
ATOM 1129 O O . ASP A 1 142 ? -1.483 -11.743 -5.851 1.00 96.50 142 ASP A O 1
ATOM 1133 N N . ARG A 1 143 ? -2.232 -10.421 -7.515 1.00 95.81 143 ARG A N 1
ATOM 1134 C CA . ARG A 1 143 ? -0.925 -10.201 -8.142 1.00 95.81 143 ARG A CA 1
ATOM 1135 C C . ARG A 1 143 ? 0.017 -9.423 -7.223 1.00 95.81 143 ARG A C 1
ATOM 1137 O O . ARG A 1 143 ? 1.157 -9.832 -7.042 1.00 95.81 143 ARG A O 1
ATOM 1144 N N . ALA A 1 144 ? -0.456 -8.322 -6.642 1.00 96.69 144 ALA A N 1
ATOM 1145 C CA . ALA A 1 144 ? 0.358 -7.489 -5.765 1.00 96.69 144 ALA A CA 1
ATOM 1146 C C . ALA A 1 144 ? 0.776 -8.236 -4.489 1.00 96.69 144 ALA A C 1
ATOM 1148 O O . ALA A 1 144 ? 1.935 -8.169 -4.096 1.00 96.69 144 ALA A O 1
ATOM 1149 N N . ALA A 1 145 ? -0.144 -8.979 -3.870 1.00 96.06 145 ALA A N 1
ATOM 1150 C CA . ALA A 1 145 ? 0.121 -9.755 -2.664 1.00 96.06 145 ALA A CA 1
ATOM 1151 C C . ALA A 1 145 ? 1.123 -10.895 -2.910 1.00 96.06 145 ALA A C 1
ATOM 1153 O O . ALA A 1 145 ? 1.967 -11.152 -2.055 1.00 96.06 145 ALA A O 1
ATOM 1154 N N . ALA A 1 146 ? 1.066 -11.550 -4.076 1.00 94.56 146 ALA A N 1
ATOM 1155 C CA . ALA A 1 146 ? 1.992 -12.627 -4.433 1.00 94.56 146 ALA A CA 1
ATOM 1156 C C . ALA A 1 146 ? 3.441 -12.144 -4.625 1.00 94.56 146 ALA A C 1
ATOM 1158 O O . ALA A 1 146 ? 4.375 -12.874 -4.305 1.00 94.56 146 ALA A O 1
ATOM 1159 N N . SER A 1 147 ? 3.626 -10.919 -5.121 1.00 92.50 147 SER A N 1
ATOM 1160 C CA . SER A 1 147 ? 4.943 -10.309 -5.346 1.00 92.50 147 SER A CA 1
ATOM 1161 C C . SER A 1 147 ? 5.468 -9.526 -4.132 1.00 92.50 147 SER A C 1
ATOM 1163 O O . SER A 1 147 ? 6.495 -8.852 -4.239 1.00 92.50 147 SER A O 1
ATOM 1165 N N . LEU A 1 148 ? 4.764 -9.544 -2.995 1.00 94.88 148 LEU A N 1
ATOM 1166 C CA . LEU A 1 148 ? 5.138 -8.774 -1.813 1.00 94.88 148 LEU A CA 1
ATOM 1167 C C . LEU A 1 148 ? 5.928 -9.625 -0.811 1.00 94.88 148 LEU A C 1
ATOM 1169 O O . LEU A 1 148 ? 5.433 -10.631 -0.297 1.00 94.88 148 LEU A O 1
ATOM 1173 N N . ASP A 1 149 ? 7.131 -9.164 -0.479 1.00 93.19 149 ASP A N 1
ATOM 1174 C CA . ASP A 1 149 ? 7.914 -9.717 0.625 1.00 93.19 149 ASP A CA 1
ATOM 1175 C C . ASP A 1 149 ? 7.138 -9.587 1.957 1.00 93.19 149 ASP A C 1
ATOM 1177 O O . ASP A 1 149 ? 6.486 -8.552 2.162 1.00 93.19 149 ASP A O 1
ATOM 1181 N N . PRO A 1 150 ? 7.170 -10.597 2.856 1.00 92.38 150 PRO A N 1
ATOM 1182 C CA . PRO A 1 150 ? 6.589 -10.509 4.196 1.00 92.38 150 PRO A CA 1
ATOM 1183 C C . PRO A 1 150 ? 6.872 -9.193 4.933 1.00 92.38 150 PRO A C 1
ATOM 1185 O O . PRO A 1 150 ? 5.938 -8.603 5.480 1.00 92.38 150 PRO A O 1
ATOM 1188 N N . ASP A 1 151 ? 8.101 -8.677 4.863 1.00 91.69 151 ASP A N 1
ATOM 1189 C CA . ASP A 1 151 ? 8.505 -7.452 5.570 1.00 91.69 151 ASP A CA 1
ATOM 1190 C C . ASP A 1 151 ? 7.820 -6.193 5.006 1.00 91.69 151 ASP A C 1
ATOM 1192 O O . ASP A 1 151 ? 7.643 -5.179 5.688 1.00 91.69 151 ASP A O 1
ATOM 1196 N N . LEU A 1 152 ? 7.378 -6.249 3.748 1.00 96.69 152 LEU A N 1
ATOM 1197 C CA . LEU A 1 152 ? 6.715 -5.139 3.069 1.00 96.69 152 LEU A CA 1
ATOM 1198 C C . LEU A 1 152 ? 5.191 -5.168 3.204 1.00 96.69 152 LEU A C 1
ATOM 1200 O O . LEU A 1 152 ? 4.544 -4.190 2.823 1.00 96.69 152 LEU A O 1
ATOM 1204 N N . ARG A 1 153 ? 4.601 -6.226 3.775 1.00 97.56 153 ARG A N 1
ATOM 1205 C CA . ARG A 1 153 ? 3.140 -6.353 3.950 1.00 97.56 153 ARG A CA 1
ATOM 1206 C C . ARG A 1 153 ? 2.579 -5.274 4.853 1.00 97.56 153 ARG A C 1
ATOM 1208 O O . ARG A 1 153 ? 1.630 -4.589 4.471 1.00 97.56 153 ARG A O 1
ATOM 1215 N N . GLU A 1 154 ? 3.220 -5.059 5.998 1.00 97.50 154 GLU A N 1
ATOM 1216 C CA . GLU A 1 154 ? 2.867 -3.966 6.906 1.00 97.50 154 GLU A CA 1
ATOM 1217 C C . GLU A 1 154 ? 3.061 -2.609 6.223 1.00 97.50 154 GLU A C 1
ATOM 1219 O O . GLU A 1 154 ? 2.199 -1.741 6.325 1.00 97.50 154 GLU A O 1
ATOM 1224 N N . THR A 1 155 ? 4.134 -2.446 5.440 1.00 97.00 155 THR A N 1
ATOM 1225 C CA . THR A 1 155 ? 4.386 -1.208 4.690 1.00 97.00 155 THR A CA 1
ATOM 1226 C C . THR A 1 155 ? 3.271 -0.924 3.682 1.00 97.00 155 THR A C 1
ATOM 1228 O O . THR A 1 155 ? 2.744 0.186 3.647 1.00 97.00 155 THR A O 1
ATOM 1231 N N . ALA A 1 156 ? 2.858 -1.911 2.887 1.00 97.88 156 ALA A N 1
ATOM 1232 C CA . ALA A 1 156 ? 1.784 -1.747 1.912 1.00 97.88 156 ALA A CA 1
ATOM 1233 C C . ALA A 1 156 ? 0.431 -1.452 2.585 1.00 97.88 156 ALA A C 1
ATOM 1235 O O . ALA A 1 156 ? -0.309 -0.580 2.121 1.00 97.88 156 ALA A O 1
ATOM 1236 N N . LEU A 1 157 ? 0.146 -2.100 3.723 1.00 97.62 157 LEU A N 1
ATOM 1237 C CA . LEU A 1 157 ? -1.032 -1.800 4.539 1.00 97.62 157 LEU A CA 1
ATOM 1238 C C . LEU A 1 157 ? -0.987 -0.366 5.095 1.00 97.62 157 LEU A C 1
ATOM 1240 O O . LEU A 1 157 ? -1.997 0.333 5.056 1.00 97.62 157 LEU A O 1
ATOM 1244 N N . CYS A 1 158 ? 0.175 0.118 5.548 1.00 96.69 158 CYS A N 1
ATOM 1245 C CA . CYS A 1 158 ? 0.333 1.503 5.996 1.00 96.69 158 CYS A CA 1
ATOM 1246 C C . CYS A 1 158 ? -0.020 2.505 4.889 1.00 96.69 158 CYS A C 1
ATOM 1248 O O . CYS A 1 158 ? -0.692 3.501 5.148 1.00 96.69 158 CYS A O 1
ATOM 1250 N N . PHE A 1 159 ? 0.415 2.250 3.652 1.00 96.75 159 PHE A N 1
ATOM 1251 C CA . PHE A 1 159 ? 0.059 3.089 2.506 1.00 96.75 159 PHE A CA 1
ATOM 1252 C C . PHE A 1 159 ? -1.451 3.093 2.251 1.00 96.75 159 PHE A C 1
ATOM 1254 O O . PHE A 1 159 ? -2.027 4.162 2.067 1.00 96.75 159 PHE A O 1
ATOM 1261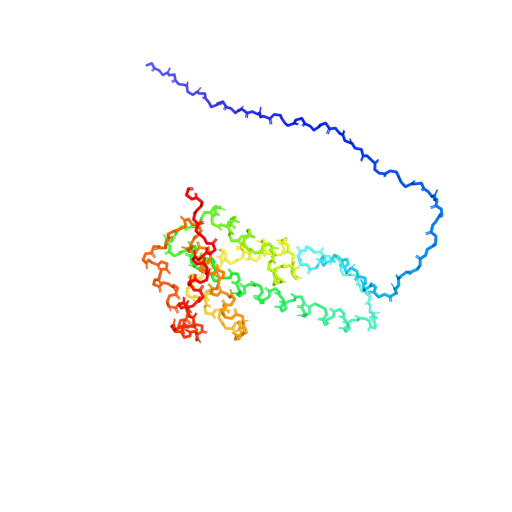 N N . ALA A 1 160 ? -2.091 1.925 2.302 1.00 96.62 160 ALA A N 1
ATOM 1262 C CA . ALA A 1 160 ? -3.535 1.788 2.147 1.00 96.62 160 ALA A CA 1
ATOM 1263 C C . ALA A 1 160 ? -4.322 2.559 3.222 1.00 96.62 160 ALA A C 1
ATOM 1265 O O . ALA A 1 160 ? -5.206 3.348 2.895 1.00 96.62 160 ALA A O 1
ATOM 1266 N N . ILE A 1 161 ? -3.949 2.405 4.496 1.00 95.94 161 ILE A N 1
ATOM 1267 C CA . ILE A 1 161 ? -4.599 3.096 5.620 1.00 95.94 161 ILE A CA 1
ATOM 1268 C C . ILE A 1 161 ? -4.407 4.616 5.533 1.00 95.94 161 ILE A C 1
ATOM 1270 O O . ILE A 1 161 ? -5.327 5.366 5.841 1.00 95.94 161 ILE A O 1
ATOM 1274 N N . ARG A 1 162 ? -3.231 5.094 5.099 1.00 93.44 162 ARG A N 1
ATOM 1275 C CA . ARG A 1 162 ? -2.982 6.536 4.925 1.00 93.44 162 ARG A CA 1
ATOM 1276 C C . ARG A 1 162 ? -3.893 7.175 3.881 1.00 93.44 162 ARG A C 1
ATOM 1278 O O . ARG A 1 162 ? -4.193 8.354 4.022 1.00 93.44 162 ARG A O 1
ATOM 1285 N N . ILE A 1 163 ? -4.304 6.423 2.862 1.00 93.00 163 ILE A N 1
ATOM 1286 C CA . ILE A 1 163 ? -5.275 6.891 1.867 1.00 93.00 163 ILE A CA 1
ATOM 1287 C C . ILE A 1 163 ? -6.691 6.847 2.422 1.00 93.00 163 ILE A C 1
ATOM 1289 O O . ILE A 1 163 ? -7.375 7.858 2.365 1.00 93.00 163 ILE A O 1
ATOM 1293 N N . ALA A 1 164 ? -7.073 5.744 3.067 1.00 92.31 164 ALA A N 1
ATOM 1294 C CA . ALA A 1 164 ? -8.381 5.602 3.716 1.00 92.31 164 ALA A CA 1
ATOM 1295 C C . ALA A 1 164 ? -8.648 6.621 4.846 1.00 92.31 164 ALA A C 1
ATOM 1297 O O . ALA A 1 164 ? -9.758 6.706 5.351 1.00 92.31 164 ALA A O 1
ATOM 1298 N N . LEU A 1 165 ? -7.617 7.322 5.331 1.00 91.19 165 LEU A N 1
ATOM 1299 C CA . LEU A 1 165 ? -7.717 8.345 6.378 1.00 91.19 165 LEU A CA 1
ATOM 1300 C C . LEU A 1 165 ? -7.359 9.749 5.879 1.00 91.19 165 LEU A C 1
ATOM 1302 O O . LEU A 1 165 ? -7.173 10.648 6.699 1.00 91.19 165 LEU A O 1
ATOM 1306 N N . ALA A 1 166 ? -7.214 9.950 4.568 1.00 85.56 166 ALA A N 1
ATOM 1307 C CA . ALA A 1 166 ? -6.706 11.204 4.014 1.00 85.56 166 ALA A CA 1
ATOM 1308 C C . ALA A 1 166 ? -7.600 12.420 4.323 1.00 85.56 166 ALA A C 1
ATOM 1310 O O . ALA A 1 166 ? -7.098 13.536 4.439 1.00 85.56 166 ALA A O 1
ATOM 1311 N N . ASP A 1 167 ? -8.905 12.214 4.487 1.00 81.12 167 ASP A N 1
ATOM 1312 C CA . ASP A 1 167 ? -9.893 13.235 4.859 1.00 81.12 167 ASP A CA 1
ATOM 1313 C C . ASP A 1 167 ? -10.238 13.223 6.369 1.00 81.12 167 ASP A C 1
ATOM 1315 O O . ASP A 1 167 ? -11.129 13.943 6.828 1.00 81.12 167 ASP A O 1
ATOM 1319 N N . GLY A 1 168 ? -9.523 12.415 7.160 1.00 78.44 168 GLY A N 1
ATOM 1320 C CA . GLY A 1 168 ? -9.724 12.262 8.599 1.00 78.44 168 GLY A CA 1
ATOM 1321 C C . GLY A 1 168 ? -10.892 11.353 8.994 1.00 78.44 168 GLY A C 1
ATOM 1322 O O . GLY A 1 168 ? -11.176 11.232 10.191 1.00 78.44 168 GLY A O 1
ATOM 1323 N N . ARG A 1 169 ? -11.576 10.701 8.044 1.00 80.94 169 ARG A N 1
ATOM 1324 C CA . ARG A 1 169 ? -12.651 9.738 8.323 1.00 80.94 169 ARG A CA 1
ATOM 1325 C C . ARG A 1 169 ? -12.494 8.506 7.439 1.00 80.94 169 ARG A C 1
ATOM 1327 O O . ARG A 1 169 ? -12.137 8.606 6.289 1.00 80.94 169 ARG A O 1
ATOM 1334 N N . MET A 1 170 ? -12.802 7.333 7.982 1.00 87.56 170 MET A N 1
ATOM 1335 C CA . MET A 1 170 ? -12.780 6.089 7.212 1.00 87.56 170 MET A CA 1
ATOM 1336 C C . MET A 1 170 ? -14.196 5.536 7.107 1.00 87.56 170 MET A C 1
ATOM 1338 O O . MET A 1 170 ? -14.832 5.274 8.136 1.00 87.56 170 MET A O 1
ATOM 1342 N N . GLY A 1 171 ? -14.687 5.359 5.884 1.00 86.69 171 GLY A N 1
ATOM 1343 C CA . GLY A 1 171 ? -16.016 4.825 5.608 1.00 86.69 171 GLY A CA 1
ATOM 1344 C C . GLY A 1 171 ? -16.130 3.315 5.883 1.00 86.69 171 GLY A C 1
ATOM 1345 O O . GLY A 1 171 ? -15.123 2.606 5.921 1.00 86.69 171 GLY A O 1
ATOM 1346 N N . PRO A 1 172 ? -17.355 2.766 6.034 1.00 88.31 172 PRO A N 1
ATOM 1347 C CA . PRO A 1 172 ? -17.555 1.340 6.327 1.00 88.31 172 PRO A CA 1
ATOM 1348 C C . PRO A 1 172 ? -16.959 0.389 5.276 1.00 88.31 172 PRO A C 1
ATOM 1350 O O . PRO A 1 172 ? -16.434 -0.665 5.624 1.00 88.31 172 PRO A O 1
ATOM 1353 N N . ARG A 1 173 ? -17.011 0.765 3.990 1.00 89.69 173 ARG A N 1
ATOM 1354 C CA . ARG A 1 173 ? -16.472 -0.046 2.885 1.00 89.69 173 ARG A CA 1
ATOM 1355 C C . ARG A 1 173 ? -14.949 -0.114 2.899 1.00 89.69 173 ARG A C 1
ATOM 1357 O O . ARG A 1 173 ? -14.383 -1.180 2.681 1.00 89.69 173 ARG A O 1
ATOM 1364 N N . GLU A 1 174 ? -14.289 1.002 3.191 1.00 91.75 174 GLU A N 1
ATOM 1365 C CA . GLU A 1 174 ? -12.831 1.058 3.326 1.00 91.75 174 GLU A CA 1
ATOM 1366 C C . GLU A 1 174 ? -12.367 0.254 4.543 1.00 91.75 174 GLU A C 1
ATOM 1368 O O . GLU A 1 174 ? -11.395 -0.493 4.446 1.00 91.75 174 GLU A O 1
ATOM 1373 N N . GLN A 1 175 ? -13.098 0.339 5.663 1.00 91.62 175 GLN A N 1
ATOM 1374 C CA . GLN A 1 175 ? -12.842 -0.471 6.858 1.00 91.62 175 GLN A CA 1
ATOM 1375 C C . GLN A 1 175 ? -12.928 -1.969 6.550 1.00 91.62 175 GLN A C 1
ATOM 1377 O O . GLN A 1 175 ? -12.004 -2.720 6.868 1.00 91.62 175 GLN A O 1
ATOM 1382 N N . GLU A 1 176 ? -14.012 -2.408 5.905 1.00 92.12 176 GLU A N 1
ATOM 1383 C CA . GLU A 1 176 ? -14.191 -3.808 5.513 1.00 92.12 176 GLU A CA 1
ATOM 1384 C C . GLU A 1 176 ? -13.062 -4.269 4.582 1.00 92.12 176 GLU A C 1
ATOM 1386 O O . GLU A 1 176 ? -12.448 -5.318 4.807 1.00 92.12 176 GLU A O 1
ATOM 1391 N N . LEU A 1 177 ? -12.724 -3.453 3.579 1.00 93.12 177 LEU A N 1
ATOM 1392 C CA . LEU A 1 177 ? -11.665 -3.767 2.630 1.00 93.12 177 LEU A CA 1
ATOM 1393 C C . LEU A 1 177 ? -10.286 -3.835 3.297 1.00 93.12 177 LEU A C 1
ATOM 1395 O O . LEU A 1 177 ? -9.513 -4.735 2.973 1.00 93.12 177 LEU A O 1
ATOM 1399 N N . LEU A 1 178 ? -9.979 -2.952 4.250 1.00 95.19 178 LEU A N 1
ATOM 1400 C CA . LEU A 1 178 ? -8.727 -2.981 5.012 1.00 95.19 178 LEU A CA 1
ATOM 1401 C C . LEU A 1 178 ? -8.613 -4.223 5.898 1.00 95.19 178 LEU A C 1
ATOM 1403 O O . LEU A 1 178 ? -7.542 -4.827 5.959 1.00 95.19 178 LEU A O 1
ATOM 1407 N N . VAL A 1 179 ? -9.704 -4.653 6.537 1.00 94.25 179 VAL A N 1
ATOM 1408 C CA . VAL A 1 179 ? -9.721 -5.894 7.330 1.00 94.25 179 VAL A CA 1
ATOM 1409 C C . VAL A 1 179 ? -9.473 -7.106 6.434 1.00 94.25 179 VAL A C 1
ATOM 1411 O O . VAL A 1 179 ? -8.659 -7.973 6.767 1.00 94.25 179 VAL A O 1
ATOM 1414 N N . VAL A 1 180 ? -10.134 -7.168 5.274 1.00 94.50 180 VAL A N 1
ATOM 1415 C CA . VAL A 1 180 ? -9.906 -8.234 4.289 1.00 94.50 180 VAL A CA 1
ATOM 1416 C C . VAL A 1 180 ? -8.467 -8.190 3.773 1.00 94.50 180 VAL A C 1
ATOM 1418 O O . VAL A 1 180 ? -7.803 -9.223 3.737 1.00 94.50 180 VAL A O 1
ATOM 1421 N N . MET A 1 181 ? -7.962 -7.008 3.422 1.00 96.81 181 MET A N 1
ATOM 1422 C CA . MET A 1 181 ? -6.591 -6.791 2.959 1.00 96.81 181 MET A CA 1
ATOM 1423 C C . MET A 1 181 ? -5.570 -7.285 3.988 1.00 96.81 181 MET A C 1
ATOM 1425 O O . MET A 1 181 ? -4.711 -8.091 3.638 1.00 96.81 181 MET A O 1
ATOM 1429 N N . ALA A 1 182 ? -5.695 -6.881 5.255 1.00 97.12 182 ALA A N 1
ATOM 1430 C CA . ALA A 1 182 ? -4.795 -7.296 6.329 1.00 97.12 182 ALA A CA 1
ATOM 1431 C C . ALA A 1 182 ? -4.785 -8.820 6.513 1.00 97.12 182 ALA A C 1
ATOM 1433 O O . ALA A 1 182 ? -3.718 -9.430 6.514 1.00 97.12 182 ALA A O 1
ATOM 1434 N N . ARG A 1 183 ? -5.967 -9.454 6.567 1.00 96.38 183 ARG A N 1
ATOM 1435 C CA . ARG A 1 183 ? -6.083 -10.919 6.677 1.00 96.38 183 ARG A CA 1
ATOM 1436 C C . ARG A 1 183 ? -5.421 -11.636 5.505 1.00 96.38 183 ARG A C 1
ATOM 1438 O O . ARG A 1 183 ? -4.715 -12.617 5.700 1.00 96.38 183 ARG A O 1
ATOM 1445 N N . ARG A 1 184 ? -5.630 -11.149 4.281 1.00 96.25 184 ARG A N 1
ATOM 1446 C CA . ARG A 1 184 ? -5.050 -11.751 3.071 1.00 96.25 184 ARG A CA 1
ATOM 1447 C C . ARG A 1 184 ? -3.543 -11.527 2.943 1.00 96.25 184 ARG A C 1
ATOM 1449 O O . ARG A 1 184 ? -2.886 -12.296 2.250 1.00 96.25 184 ARG A O 1
ATOM 1456 N N . LEU A 1 185 ? -3.012 -10.502 3.601 1.00 96.94 185 LEU A N 1
ATOM 1457 C CA . LEU A 1 185 ? -1.580 -10.263 3.753 1.00 96.94 185 LEU A CA 1
ATOM 1458 C C . LEU A 1 185 ? -0.993 -10.981 4.982 1.00 96.94 185 LEU A C 1
ATOM 1460 O O . LEU A 1 185 ? 0.170 -10.766 5.305 1.00 96.94 185 LEU A O 1
ATOM 1464 N N . ASP A 1 186 ? -1.754 -11.844 5.660 1.00 96.94 186 ASP A N 1
ATOM 1465 C CA . ASP A 1 186 ? -1.294 -12.562 6.857 1.00 96.94 186 ASP A CA 1
ATOM 1466 C C . ASP A 1 186 ? -0.823 -11.611 7.979 1.00 96.94 186 ASP A C 1
ATOM 1468 O O . ASP A 1 186 ? 0.109 -11.881 8.732 1.00 96.94 186 ASP A O 1
ATOM 1472 N N . ILE A 1 187 ? -1.461 -10.440 8.070 1.00 97.19 187 ILE A N 1
ATOM 1473 C CA . ILE A 1 187 ? -1.225 -9.462 9.129 1.00 97.19 187 ILE A CA 1
ATOM 1474 C C . ILE A 1 187 ? -2.253 -9.726 10.223 1.00 97.19 187 ILE A C 1
ATOM 1476 O O . ILE A 1 187 ? -3.463 -9.640 9.994 1.00 97.19 187 ILE A O 1
ATOM 1480 N N . SER A 1 188 ? -1.775 -10.036 11.429 1.00 96.00 188 SER A N 1
ATOM 1481 C CA . SER A 1 188 ? -2.658 -10.294 12.566 1.00 96.00 188 SER A CA 1
ATOM 1482 C C . SER A 1 188 ? -3.528 -9.079 12.889 1.00 96.00 188 SER A C 1
ATOM 1484 O O . SER A 1 188 ? -3.115 -7.929 12.725 1.00 96.00 188 SER A O 1
ATOM 1486 N N . GLU A 1 189 ? -4.731 -9.319 13.408 1.00 93.88 189 GLU A N 1
ATOM 1487 C CA . GLU A 1 189 ? -5.657 -8.246 13.784 1.00 93.88 189 GLU A CA 1
ATOM 1488 C C . GLU A 1 189 ? -5.031 -7.277 14.798 1.00 93.88 189 GLU A C 1
ATOM 1490 O O . GLU A 1 189 ? -5.131 -6.059 14.647 1.00 93.88 189 GLU A O 1
ATOM 1495 N N . PHE A 1 190 ? -4.294 -7.811 15.779 1.00 95.56 190 PHE A N 1
ATOM 1496 C CA . PHE A 1 190 ? -3.538 -7.007 16.737 1.00 95.56 190 PHE A CA 1
ATOM 1497 C C . PHE A 1 190 ? -2.531 -6.082 16.039 1.00 95.56 190 PHE A C 1
ATOM 1499 O O . PHE A 1 190 ? -2.466 -4.891 16.345 1.00 95.56 190 PHE A O 1
ATOM 1506 N N . ARG A 1 191 ? -1.767 -6.603 15.070 1.00 95.75 191 ARG A N 1
ATOM 1507 C CA . ARG A 1 191 ? -0.792 -5.808 14.315 1.00 95.75 191 ARG A CA 1
ATOM 1508 C C . ARG A 1 191 ? -1.475 -4.752 13.446 1.00 95.75 191 ARG A C 1
ATOM 1510 O O . ARG A 1 191 ? -1.064 -3.595 13.478 1.00 95.75 191 ARG A O 1
ATOM 1517 N N . CYS A 1 192 ? -2.540 -5.124 12.737 1.00 95.62 192 CYS A N 1
ATOM 1518 C CA . CYS A 1 192 ? -3.346 -4.210 11.928 1.00 95.62 192 CYS A CA 1
ATOM 1519 C C . CYS A 1 192 ? -3.883 -3.042 12.770 1.00 95.62 192 CYS A C 1
ATOM 1521 O O . CYS A 1 192 ? -3.756 -1.882 12.378 1.00 95.62 192 CYS A O 1
ATOM 1523 N N . ARG A 1 193 ? -4.415 -3.330 13.964 1.00 95.19 193 ARG A N 1
ATOM 1524 C CA . ARG A 1 193 ? -4.905 -2.312 14.899 1.00 95.19 193 ARG A CA 1
ATOM 1525 C C . ARG A 1 193 ? -3.801 -1.352 15.345 1.00 95.19 193 ARG A C 1
ATOM 1527 O O . ARG A 1 193 ? -4.011 -0.145 15.334 1.00 95.19 193 ARG A O 1
ATOM 1534 N N . ARG A 1 194 ? -2.615 -1.864 15.686 1.00 96.94 194 ARG A N 1
ATOM 1535 C CA . ARG A 1 194 ? -1.462 -1.032 16.078 1.00 96.94 194 ARG A CA 1
ATOM 1536 C C . ARG A 1 194 ? -1.021 -0.089 14.961 1.00 96.94 194 ARG A C 1
ATOM 1538 O O . ARG A 1 194 ? -0.729 1.073 15.226 1.00 96.94 194 ARG A O 1
ATOM 1545 N N . ILE A 1 195 ? -0.994 -0.578 13.722 1.00 95.88 195 ILE A N 1
ATOM 1546 C CA . ILE A 1 195 ? -0.677 0.241 12.545 1.00 95.88 195 ILE A CA 1
ATOM 1547 C C . ILE A 1 195 ? -1.725 1.348 12.372 1.00 95.88 195 ILE A C 1
ATOM 1549 O O . ILE A 1 195 ? -1.367 2.517 12.220 1.00 95.88 195 ILE A O 1
ATOM 1553 N N . LEU A 1 196 ? -3.011 0.991 12.444 1.00 94.50 196 LEU A N 1
ATOM 1554 C CA . LEU A 1 196 ? -4.116 1.940 12.329 1.00 94.50 196 LEU A CA 1
ATOM 1555 C C . LEU A 1 196 ? -4.042 3.036 13.402 1.00 94.50 196 LEU A C 1
ATOM 1557 O O . LEU A 1 196 ? -4.179 4.211 13.077 1.00 94.50 196 LEU A O 1
ATOM 1561 N N . GLU A 1 197 ? -3.775 2.669 14.658 1.00 94.06 197 GLU A N 1
ATOM 1562 C CA . GLU A 1 197 ? -3.624 3.610 15.775 1.00 94.06 197 GLU A CA 1
ATOM 1563 C C . GLU A 1 197 ? -2.508 4.634 15.513 1.00 94.06 197 GLU A C 1
ATOM 1565 O O . GLU A 1 197 ? -2.718 5.835 15.690 1.00 94.06 197 GLU A O 1
ATOM 1570 N N . VAL A 1 198 ? -1.337 4.184 15.046 1.00 95.62 198 VAL A N 1
ATOM 1571 C CA . VAL A 1 198 ? -0.210 5.077 14.723 1.00 95.62 198 VAL A CA 1
ATOM 1572 C C . VAL A 1 198 ? -0.572 6.030 13.586 1.00 95.62 198 VAL A C 1
ATOM 1574 O O . VAL A 1 198 ? -0.331 7.232 13.697 1.00 95.62 198 VAL A O 1
ATOM 1577 N N . ILE A 1 199 ? -1.183 5.529 12.510 1.00 94.56 199 ILE A N 1
ATOM 1578 C CA . ILE A 1 199 ? -1.545 6.376 11.366 1.00 94.56 199 ILE A CA 1
ATOM 1579 C C . ILE A 1 199 ? -2.639 7.376 11.752 1.00 94.56 199 ILE A C 1
ATOM 1581 O O . ILE A 1 199 ? -2.548 8.542 11.377 1.00 94.56 199 ILE A O 1
ATOM 1585 N N . ALA A 1 200 ? -3.620 6.972 12.560 1.00 91.81 200 ALA A N 1
ATOM 1586 C CA . ALA A 1 200 ? -4.659 7.870 13.054 1.00 91.81 200 ALA A CA 1
ATOM 1587 C C . ALA A 1 200 ? -4.084 9.024 13.895 1.00 91.81 200 ALA A C 1
ATOM 1589 O O . ALA A 1 200 ? -4.564 10.152 13.802 1.00 91.81 200 ALA A O 1
ATOM 1590 N N . ILE A 1 201 ? -3.022 8.785 14.678 1.00 93.06 201 ILE A N 1
ATOM 1591 C CA . ILE A 1 201 ? -2.316 9.852 15.409 1.00 93.06 201 ILE A CA 1
ATOM 1592 C C . ILE A 1 201 ? -1.710 10.879 14.442 1.00 93.06 201 ILE A C 1
ATOM 1594 O O . ILE A 1 201 ? -1.772 12.076 14.717 1.00 93.06 201 ILE A O 1
ATOM 1598 N N . MET A 1 202 ? -1.163 10.428 13.309 1.00 90.06 202 MET A N 1
ATOM 1599 C CA . MET A 1 202 ? -0.557 11.303 12.298 1.00 90.06 202 MET A CA 1
ATOM 1600 C C . MET A 1 202 ? -1.578 12.164 11.537 1.00 90.06 202 MET A C 1
ATOM 1602 O O . MET A 1 202 ? -1.182 13.169 10.957 1.00 90.06 202 MET A O 1
ATOM 1606 N N . GLN A 1 203 ? -2.860 11.778 11.524 1.00 87.75 203 GLN A N 1
ATOM 1607 C CA . GLN A 1 203 ? -3.933 12.452 10.773 1.00 87.75 203 GLN A CA 1
ATOM 1608 C C . GLN A 1 203 ? -4.840 13.333 11.649 1.00 87.75 203 GLN A C 1
ATOM 1610 O O . GLN A 1 203 ? -5.934 13.712 11.237 1.00 87.75 203 GLN A O 1
ATOM 1615 N N . ARG A 1 204 ? -4.427 13.659 12.880 1.00 87.31 204 ARG A N 1
ATOM 1616 C CA . ARG A 1 204 ? -5.222 14.532 13.755 1.00 87.31 204 ARG A CA 1
ATOM 1617 C C . ARG A 1 204 ? -5.299 15.948 13.164 1.00 87.31 204 ARG A C 1
ATOM 1619 O O . ARG A 1 204 ? -4.248 16.534 12.902 1.00 87.31 204 ARG A O 1
ATOM 1626 N N . PRO A 1 205 ? -6.502 16.521 12.984 1.00 83.25 205 PRO A N 1
ATOM 1627 C CA . PRO A 1 205 ? -6.630 17.886 12.498 1.00 83.25 205 PRO A CA 1
ATOM 1628 C C . PRO A 1 205 ? -6.098 18.875 13.541 1.00 83.25 205 PRO A C 1
ATOM 1630 O O . PRO A 1 205 ? -6.255 18.665 14.746 1.00 83.25 205 PRO A O 1
ATOM 1633 N N . ALA A 1 206 ? -5.492 19.968 13.074 1.00 78.38 206 ALA A N 1
ATOM 1634 C CA . ALA A 1 206 ? -5.253 21.135 13.913 1.00 78.38 206 ALA A CA 1
ATOM 1635 C C . ALA A 1 206 ? -6.616 21.790 14.179 1.00 78.38 206 ALA A C 1
ATOM 1637 O O . ALA A 1 206 ? -7.218 22.345 13.262 1.00 78.38 206 ALA A O 1
ATOM 1638 N N . THR A 1 207 ? -7.139 21.608 15.391 1.00 72.31 207 THR A N 1
ATOM 1639 C CA . THR A 1 207 ? -8.370 22.249 15.881 1.00 72.31 207 THR A CA 1
ATOM 1640 C C . THR A 1 207 ? -8.223 23.754 15.978 1.00 72.31 207 THR A C 1
ATOM 1642 O O . THR A 1 207 ? -7.138 24.178 16.443 1.00 72.31 207 THR A O 1
#

pLDDT: mean 75.26, std 26.04, range [26.42, 98.06]